Protein AF-A0A1P8YLU7-F1 (afdb_monomer)

Foldseek 3Di:
DDDPCLLVCLFQADCCLVPVVVNDDLQRVQVVSVHGSVSSVVSLVVLVVVLLVVLVVQCVPVVSLVVLVVPPAAAAFEEEEEEERQQRGSNHPQVSVVSNCCVNPVVSVYHYYYNYYYLDALVNVLVCLVVLQVRAGQEYEYEHDQQQQKAQAPPHDGPHHLVRSLVSVLCCVVRRYDPNHHYHFDQDDADPQVVQCPPCVCVVRSIGGHVVSSVSSSVSSDVSNDPDDD

Solvent-accessible surface area (backbone atoms only — not comparable to full-atom values): 12530 Å² total; per-residue (Å²): 124,83,47,88,56,38,64,58,46,64,38,51,53,53,65,57,65,74,39,60,88,68,61,63,52,68,56,54,53,13,48,76,60,53,40,52,47,68,60,40,50,52,46,49,53,51,49,51,50,55,32,49,55,52,32,54,60,46,52,71,35,65,71,49,42,56,47,63,76,61,55,95,69,61,67,60,40,27,35,33,34,43,27,14,43,71,52,32,23,65,76,10,69,58,48,34,49,51,52,39,40,58,72,75,43,54,87,33,55,62,47,78,44,79,69,23,29,54,78,33,26,37,66,57,49,54,74,43,33,77,63,47,49,71,50,80,40,51,29,37,38,38,39,60,46,64,50,18,46,33,15,62,30,92,90,37,62,46,73,40,48,72,69,54,43,49,52,35,53,49,51,43,65,72,61,30,49,61,94,81,35,46,77,43,79,46,63,54,74,82,66,62,50,66,61,48,64,66,34,64,76,33,47,78,67,34,42,32,63,53,55,66,49,40,50,53,52,32,50,47,50,50,64,71,64,46,95,70,83,130

Secondary structure (DSSP, 8-state):
---TTHHHHHHH--HHHHSTTT---HHHHHHHTT--HHHHHHHHHHHHHHHHHHHHHHHTSHHHHHHHHT--PPTT-EEEEEESHHHHSTTSHHHHHHHHHHHH-GGG--EEEE---TT--HHHHHHTHHHHTTS--SEEEEE--TTTT-EESTTSPBSS-HHHHHHHHHHHHHHSS-TTPEEEEEPPPPP-HHHHHH-HHHHHTTEE--HHHHHHHHHHHHHHH-S---

Structure (mmCIF, N/CA/C/O backbone):
data_AF-A0A1P8YLU7-F1
#
_entry.id   AF-A0A1P8YLU7-F1
#
loop_
_atom_site.group_PDB
_atom_site.id
_atom_site.type_symbol
_atom_site.label_atom_id
_atom_site.label_alt_id
_atom_site.label_comp_id
_atom_site.label_asym_id
_atom_site.label_entity_id
_atom_site.label_seq_id
_atom_site.pdbx_PDB_ins_code
_atom_site.Cartn_x
_atom_site.Cartn_y
_atom_site.Cartn_z
_atom_site.occupancy
_atom_site.B_iso_or_equiv
_atom_site.auth_seq_id
_atom_site.auth_comp_id
_atom_site.auth_asym_id
_atom_site.auth_atom_id
_atom_site.pdbx_PDB_model_num
ATOM 1 N N . MET A 1 1 ? -4.059 -7.592 -30.957 1.00 51.62 1 MET A N 1
ATOM 2 C CA . MET A 1 1 ? -2.951 -8.392 -30.386 1.00 51.62 1 MET A CA 1
ATOM 3 C C . MET A 1 1 ? -3.012 -8.229 -28.877 1.00 51.62 1 MET A C 1
ATOM 5 O O . MET A 1 1 ? -3.028 -7.090 -28.436 1.00 51.62 1 MET A O 1
ATOM 9 N N . SER A 1 2 ? -3.120 -9.308 -28.096 1.00 67.62 2 SER A N 1
ATOM 10 C CA . SER A 1 2 ? -3.156 -9.205 -26.630 1.00 67.62 2 SER A CA 1
ATOM 11 C C . SER A 1 2 ? -1.760 -8.887 -26.095 1.00 67.62 2 SER A C 1
ATOM 13 O O . SER A 1 2 ? -0.816 -9.626 -26.375 1.00 67.62 2 SER A O 1
ATOM 15 N N . ASN A 1 3 ? -1.620 -7.804 -25.332 1.00 80.19 3 ASN A N 1
ATOM 16 C CA . ASN A 1 3 ? -0.370 -7.454 -24.665 1.00 80.19 3 ASN A CA 1
ATOM 17 C C . ASN A 1 3 ? 0.026 -8.584 -23.683 1.00 80.19 3 ASN A C 1
ATOM 19 O O . ASN A 1 3 ? -0.705 -8.815 -22.719 1.00 80.19 3 ASN A O 1
ATOM 23 N N . PRO A 1 4 ? 1.158 -9.293 -23.874 1.00 85.19 4 PRO A N 1
ATOM 24 C CA . PRO A 1 4 ? 1.545 -10.410 -23.003 1.00 85.19 4 PRO A CA 1
ATOM 25 C C . PRO A 1 4 ? 1.842 -9.961 -21.564 1.00 85.19 4 PRO A C 1
ATOM 27 O O . PRO A 1 4 ? 1.798 -10.762 -20.635 1.00 85.19 4 PRO A O 1
ATOM 30 N N . MET A 1 5 ? 2.102 -8.666 -21.363 1.00 92.12 5 MET A N 1
ATOM 31 C CA . MET A 1 5 ? 2.306 -8.062 -20.050 1.00 92.12 5 MET A CA 1
ATOM 32 C C . MET A 1 5 ? 1.001 -7.623 -19.387 1.00 92.12 5 MET A C 1
ATOM 34 O O . MET A 1 5 ? 1.047 -7.164 -18.246 1.00 92.12 5 MET A O 1
ATOM 38 N N . LEU A 1 6 ? -0.149 -7.758 -20.062 1.00 93.88 6 LEU A N 1
ATOM 39 C CA . LEU A 1 6 ? -1.432 -7.253 -19.579 1.00 93.88 6 LEU A CA 1
ATOM 40 C C . LEU A 1 6 ? -1.759 -7.737 -18.160 1.00 93.88 6 LEU A C 1
ATOM 42 O O . LEU A 1 6 ? -2.009 -6.871 -17.325 1.00 93.88 6 LEU A O 1
ATOM 46 N N . PRO A 1 7 ? -1.667 -9.039 -17.807 1.00 93.81 7 PRO A N 1
ATOM 47 C CA . PRO A 1 7 ? -1.968 -9.474 -16.442 1.00 93.81 7 PRO A CA 1
ATOM 48 C C . PRO A 1 7 ? -1.082 -8.787 -15.395 1.00 93.81 7 PRO A C 1
ATOM 50 O O . PRO A 1 7 ? -1.557 -8.372 -14.340 1.00 93.81 7 PRO A O 1
ATOM 53 N N . LYS A 1 8 ? 0.208 -8.595 -15.701 1.00 93.81 8 LYS A N 1
ATOM 54 C CA . LYS A 1 8 ? 1.152 -7.921 -14.800 1.00 93.81 8 LYS A CA 1
ATOM 55 C C . LYS A 1 8 ? 0.856 -6.425 -14.690 1.00 93.81 8 LYS A C 1
ATOM 57 O O . LYS A 1 8 ? 0.851 -5.888 -13.585 1.00 93.81 8 LYS A O 1
ATOM 62 N N . LEU A 1 9 ? 0.609 -5.749 -15.810 1.00 94.62 9 LEU A N 1
ATOM 63 C CA . LEU A 1 9 ? 0.295 -4.320 -15.830 1.00 94.62 9 LEU A CA 1
ATOM 64 C C . LEU A 1 9 ? -1.012 -4.044 -15.090 1.00 94.62 9 LEU A C 1
ATOM 66 O O . LEU A 1 9 ? -1.025 -3.224 -14.178 1.00 94.62 9 LEU A O 1
ATOM 70 N N . VAL A 1 10 ? -2.067 -4.800 -15.397 1.00 95.62 10 VAL A N 1
ATOM 71 C CA . VAL A 1 10 ? -3.358 -4.699 -14.710 1.00 95.62 10 VAL A CA 1
ATOM 72 C C . VAL A 1 10 ? -3.223 -5.053 -13.237 1.00 95.62 10 VAL A C 1
ATOM 74 O O . VAL A 1 10 ? -3.897 -4.452 -12.421 1.00 95.62 10 VAL A O 1
ATOM 77 N N . ARG A 1 11 ? -2.343 -5.965 -12.826 1.00 95.88 11 ARG A N 1
ATOM 78 C CA . ARG A 1 11 ? -2.153 -6.250 -11.398 1.00 95.88 11 ARG A CA 1
ATOM 79 C C . ARG A 1 11 ? -1.498 -5.094 -10.638 1.00 95.88 11 ARG A C 1
ATOM 81 O O . ARG A 1 11 ? -2.006 -4.693 -9.591 1.00 95.88 11 ARG A O 1
ATOM 88 N N . PHE A 1 12 ? -0.385 -4.573 -11.153 1.00 94.31 12 PHE A N 1
ATOM 89 C CA . PHE A 1 12 ? 0.487 -3.660 -10.404 1.00 94.31 12 PHE A CA 1
ATOM 90 C C . PHE A 1 12 ? 0.237 -2.173 -10.673 1.00 94.31 12 PHE A C 1
ATOM 92 O O . PHE A 1 12 ? 0.593 -1.342 -9.842 1.00 94.31 12 PHE A O 1
ATOM 99 N N . GLN A 1 13 ? -0.361 -1.816 -11.812 1.00 92.38 13 GLN A N 1
ATOM 100 C CA . GLN A 1 13 ? -0.569 -0.423 -12.203 1.00 92.38 13 GLN A CA 1
ATOM 101 C C . GLN A 1 13 ? -2.030 -0.008 -12.021 1.00 92.38 13 GLN A C 1
ATOM 103 O O . GLN A 1 13 ? -2.963 -0.692 -12.447 1.00 92.38 13 GLN A O 1
ATOM 108 N N . ARG A 1 14 ? -2.222 1.144 -11.374 1.00 91.31 14 ARG A N 1
ATOM 109 C CA . ARG A 1 14 ? -3.529 1.733 -11.048 1.00 91.31 14 ARG A CA 1
ATOM 110 C C . ARG A 1 14 ? -3.592 3.177 -11.536 1.00 91.31 14 ARG A C 1
ATOM 112 O O . ARG A 1 14 ? -3.316 4.079 -10.742 1.00 91.31 14 ARG A O 1
ATOM 119 N N . PRO A 1 15 ? -3.875 3.410 -12.834 1.00 90.19 15 PRO A N 1
ATOM 120 C CA . PRO A 1 15 ? -3.960 4.757 -13.392 1.00 90.19 15 PRO A CA 1
ATOM 121 C C . PRO A 1 15 ? -4.970 5.634 -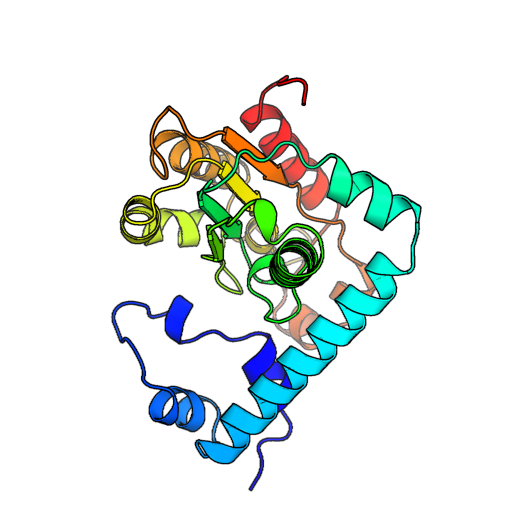12.643 1.00 90.19 15 PRO A C 1
ATOM 123 O O . PRO A 1 15 ? -4.659 6.786 -12.349 1.00 90.19 15 PRO A O 1
ATOM 126 N N . ASP A 1 16 ? -6.109 5.062 -12.234 1.00 87.69 16 ASP A N 1
ATOM 127 C CA . ASP A 1 16 ? -7.103 5.675 -11.344 1.00 87.69 16 ASP A CA 1
ATOM 128 C C . ASP A 1 16 ? -6.507 6.266 -10.056 1.00 87.69 16 ASP A C 1
ATOM 130 O O . ASP A 1 16 ? -6.940 7.324 -9.597 1.00 87.69 16 ASP A O 1
ATOM 134 N N . ARG A 1 17 ? -5.495 5.610 -9.478 1.00 88.25 17 ARG A N 1
ATOM 135 C CA . ARG A 1 17 ? -4.837 6.056 -8.239 1.00 88.25 17 ARG A CA 1
ATOM 136 C C . ARG A 1 17 ? -3.621 6.941 -8.475 1.00 88.25 17 ARG A C 1
ATOM 138 O O . ARG A 1 17 ? -3.372 7.843 -7.682 1.00 88.25 17 ARG A O 1
ATOM 145 N N . ALA A 1 18 ? -2.859 6.689 -9.537 1.00 86.06 18 ALA A N 1
ATOM 146 C CA . ALA A 1 18 ? -1.679 7.483 -9.875 1.00 86.06 18 ALA A CA 1
ATOM 147 C C . ALA A 1 18 ? -2.055 8.872 -10.423 1.00 86.06 18 ALA A C 1
ATOM 149 O O . ALA A 1 18 ? -1.348 9.848 -10.180 1.00 86.06 18 ALA A O 1
ATOM 150 N N . LEU A 1 19 ? -3.184 8.971 -11.134 1.00 85.38 19 LEU A N 1
ATOM 151 C CA . LEU A 1 19 ? -3.684 10.193 -11.766 1.00 85.38 19 LEU A CA 1
ATOM 152 C C . LEU A 1 19 ? -5.149 10.454 -11.364 1.00 85.38 19 LEU A C 1
ATOM 154 O O . LEU A 1 19 ? -6.036 10.496 -12.219 1.00 85.38 19 LEU A O 1
ATOM 158 N N . PRO A 1 20 ? -5.441 10.678 -10.069 1.00 81.88 20 PRO A N 1
ATOM 159 C CA . PRO A 1 20 ? -6.820 10.754 -9.574 1.00 81.88 20 PRO A CA 1
ATOM 160 C C . PRO A 1 20 ? -7.607 11.951 -10.133 1.00 81.88 20 PRO A C 1
ATOM 162 O O . PRO A 1 20 ? -8.837 11.956 -10.125 1.00 81.88 20 PRO A O 1
ATOM 165 N N . TRP A 1 21 ? -6.912 12.978 -10.631 1.00 85.12 21 TRP A N 1
ATOM 166 C CA . TRP A 1 21 ? -7.513 14.131 -11.303 1.00 85.12 21 TRP A CA 1
ATOM 167 C C . TRP A 1 21 ? -7.964 13.825 -12.736 1.00 85.12 21 TRP A C 1
ATOM 169 O O . TRP A 1 21 ? -8.866 14.496 -13.227 1.00 85.12 21 TRP A O 1
ATOM 179 N N . ALA A 1 22 ? -7.375 12.818 -13.391 1.00 88.12 22 ALA A N 1
ATOM 180 C CA . ALA A 1 22 ? -7.736 12.430 -14.751 1.00 88.12 22 ALA A CA 1
ATOM 181 C C . ALA A 1 22 ? -9.043 11.626 -14.794 1.00 88.12 22 ALA A C 1
ATOM 183 O O . ALA A 1 22 ? -9.733 11.659 -15.806 1.00 88.12 22 ALA A O 1
ATOM 184 N N . ARG A 1 23 ? -9.385 10.935 -13.691 1.00 86.75 23 ARG A N 1
ATOM 185 C CA . ARG A 1 23 ? -10.593 10.099 -13.546 1.00 86.75 23 ARG A CA 1
ATOM 186 C C . ARG A 1 23 ? -10.856 9.232 -14.791 1.00 86.75 23 ARG A C 1
ATOM 188 O O . ARG A 1 23 ? -11.939 9.337 -15.371 1.00 86.75 23 ARG A O 1
ATOM 195 N N . PRO A 1 24 ? -9.869 8.425 -15.229 1.00 91.62 24 PRO A N 1
ATOM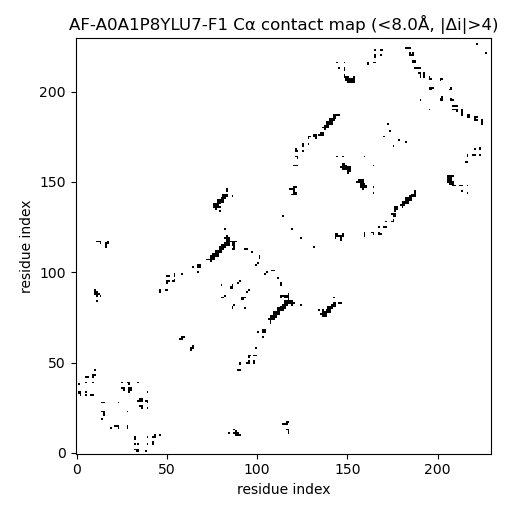 196 C CA . PRO A 1 24 ? -10.033 7.622 -16.430 1.00 91.62 24 PRO A CA 1
ATOM 197 C C . PRO A 1 24 ? -11.198 6.647 -16.241 1.00 91.62 24 PRO A C 1
ATOM 199 O O . PRO A 1 24 ? -11.339 6.030 -15.183 1.00 91.62 24 PRO A O 1
ATOM 202 N N . ASP A 1 25 ? -12.036 6.509 -17.264 1.00 93.44 25 ASP A N 1
ATOM 203 C CA . ASP A 1 25 ? -12.990 5.408 -17.317 1.00 93.44 25 ASP A CA 1
ATOM 204 C C . ASP A 1 25 ? -12.273 4.091 -17.667 1.00 93.44 25 ASP A C 1
ATOM 206 O O . ASP A 1 25 ? -11.101 4.068 -18.057 1.00 93.44 25 ASP A O 1
ATOM 210 N N . ARG A 1 26 ? -12.977 2.961 -17.540 1.00 93.50 26 ARG A N 1
ATOM 211 C CA . ARG A 1 26 ? -12.381 1.638 -17.793 1.00 93.50 26 ARG A CA 1
ATOM 212 C C . ARG A 1 26 ? -11.891 1.460 -19.229 1.00 93.50 26 ARG A C 1
ATOM 214 O O . ARG A 1 26 ? -10.930 0.729 -19.448 1.00 93.50 26 ARG A O 1
ATOM 221 N N . ALA A 1 27 ? -12.538 2.102 -20.201 1.00 95.56 27 ALA A N 1
ATOM 222 C CA . ALA A 1 27 ? -12.115 2.035 -21.597 1.00 95.56 27 ALA A CA 1
ATOM 223 C C . ALA A 1 27 ? -10.782 2.772 -21.803 1.00 95.56 27 ALA A C 1
ATOM 225 O O . ALA A 1 27 ? -9.892 2.271 -22.490 1.00 95.56 27 ALA A O 1
ATOM 226 N N . THR A 1 28 ? -10.613 3.919 -21.145 1.00 94.62 28 THR A N 1
ATOM 227 C CA . THR A 1 28 ? -9.361 4.679 -21.119 1.00 94.62 28 THR A CA 1
ATOM 228 C C . THR A 1 28 ? -8.255 3.885 -20.427 1.00 94.62 28 THR A C 1
ATOM 230 O O . THR A 1 28 ? -7.149 3.791 -20.955 1.00 94.62 28 THR A O 1
ATOM 233 N N . GLU A 1 29 ? -8.536 3.256 -19.282 1.00 94.12 29 GLU A N 1
ATOM 234 C CA . GLU A 1 29 ? -7.565 2.386 -18.601 1.00 94.12 29 GLU A CA 1
ATOM 235 C C . GLU A 1 29 ? -7.139 1.194 -19.469 1.00 94.12 29 GLU A C 1
ATOM 237 O O . GLU A 1 29 ? -5.948 0.895 -19.573 1.00 94.12 29 GLU A O 1
ATOM 242 N N . ALA A 1 30 ? -8.093 0.543 -20.137 1.00 95.12 30 ALA A N 1
ATOM 243 C CA . ALA A 1 30 ? -7.816 -0.541 -21.072 1.00 95.12 30 ALA A CA 1
ATOM 244 C C . ALA A 1 30 ? -6.870 -0.089 -22.198 1.00 95.12 30 ALA A C 1
ATOM 246 O O . ALA A 1 30 ? -5.854 -0.741 -22.464 1.00 95.12 30 ALA A O 1
ATOM 247 N N . ALA A 1 31 ? -7.150 1.075 -22.794 1.00 94.25 31 ALA A N 1
ATOM 248 C CA . ALA A 1 31 ? -6.332 1.653 -23.854 1.00 94.25 31 ALA A CA 1
ATOM 249 C C . ALA A 1 31 ? -4.902 1.975 -23.386 1.00 94.25 31 ALA A C 1
ATOM 251 O O . ALA A 1 31 ? -3.952 1.695 -24.117 1.00 94.25 31 ALA A O 1
ATOM 252 N N . VAL A 1 32 ? -4.723 2.479 -22.156 1.00 93.19 32 VAL A N 1
ATOM 253 C CA . VAL A 1 32 ? -3.394 2.717 -21.551 1.00 93.19 32 VAL A CA 1
ATOM 254 C C . VAL A 1 32 ? -2.557 1.435 -21.504 1.00 93.19 32 VAL A C 1
ATOM 256 O O . VAL A 1 32 ? -1.343 1.480 -21.703 1.00 93.19 32 VAL A O 1
ATOM 259 N N . PHE A 1 33 ? -3.186 0.279 -21.287 1.00 93.75 33 PHE A N 1
ATOM 260 C CA . PHE A 1 33 ? -2.501 -1.016 -21.281 1.00 93.75 33 PHE A CA 1
ATOM 261 C C . PHE A 1 33 ? -2.423 -1.696 -22.654 1.00 93.75 33 PHE A C 1
ATOM 263 O O . PHE A 1 33 ? -1.899 -2.811 -22.756 1.00 93.75 33 PHE A O 1
ATOM 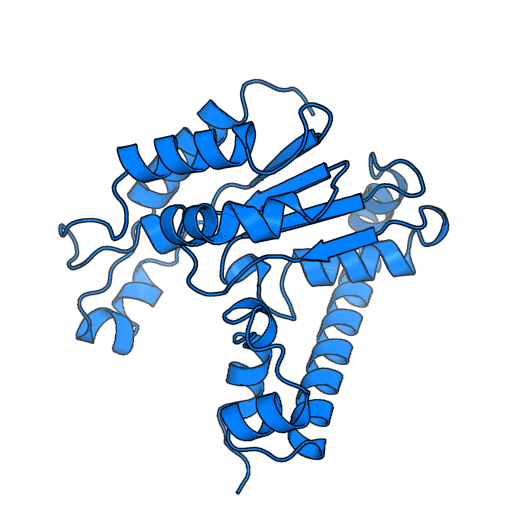270 N N . GLY A 1 34 ? -2.901 -1.037 -23.712 1.00 94.19 34 GLY A N 1
ATOM 271 C CA . GLY A 1 34 ? -2.907 -1.576 -25.068 1.00 94.19 34 GLY A CA 1
ATOM 272 C C . GLY A 1 34 ? -3.875 -2.749 -25.245 1.00 94.19 34 GLY A C 1
ATOM 273 O O . GLY A 1 34 ? -3.565 -3.684 -25.983 1.00 94.19 34 GLY A O 1
ATOM 274 N N . THR A 1 35 ? -5.016 -2.730 -24.549 1.00 95.81 35 THR A N 1
ATOM 275 C CA . THR A 1 35 ? -6.099 -3.717 -24.684 1.00 95.81 35 THR A CA 1
ATOM 276 C C . THR A 1 35 ? -7.453 -3.030 -24.888 1.00 95.81 35 THR A C 1
ATOM 278 O O . THR A 1 35 ? -7.588 -1.825 -24.690 1.00 95.81 35 THR A O 1
ATOM 281 N N . ASP A 1 36 ? -8.467 -3.793 -25.291 1.00 95.69 36 ASP A N 1
ATOM 282 C CA . ASP A 1 36 ? -9.862 -3.356 -25.256 1.00 95.69 36 ASP A CA 1
ATOM 283 C C . ASP A 1 36 ? -10.488 -3.544 -23.860 1.00 95.69 36 ASP A C 1
ATOM 285 O O . ASP A 1 36 ? -9.897 -4.153 -22.959 1.00 95.69 36 ASP A O 1
ATOM 289 N N . LEU A 1 37 ? -11.699 -3.005 -23.681 1.00 96.44 37 LEU A N 1
ATOM 290 C CA . LEU A 1 37 ? -12.435 -3.077 -22.417 1.00 96.44 37 LEU A CA 1
ATOM 291 C C . LEU A 1 37 ? -12.656 -4.527 -21.966 1.00 96.44 37 LEU A C 1
ATOM 293 O O . LEU A 1 37 ? -12.433 -4.837 -20.800 1.00 96.44 37 LEU A O 1
ATOM 297 N N . ALA A 1 38 ? -13.029 -5.419 -22.887 1.00 96.81 38 ALA A N 1
ATOM 298 C CA . ALA A 1 38 ? -13.284 -6.822 -22.573 1.00 96.81 38 ALA A CA 1
ATOM 299 C C . ALA A 1 38 ? -12.026 -7.530 -22.043 1.00 96.81 38 ALA A C 1
ATOM 301 O O . ALA A 1 38 ? -12.094 -8.238 -21.039 1.00 96.81 38 ALA A O 1
ATOM 302 N N . GLY A 1 39 ? -10.864 -7.307 -22.666 1.00 96.00 39 GLY A N 1
ATOM 303 C CA . GLY A 1 39 ? -9.591 -7.855 -22.204 1.00 96.00 39 GLY A CA 1
ATOM 304 C C . GLY A 1 39 ? -9.163 -7.298 -20.845 1.00 96.00 39 GLY A C 1
ATOM 305 O O . GLY A 1 39 ? -8.662 -8.046 -20.003 1.00 96.00 39 GLY A O 1
ATOM 306 N N . TYR A 1 40 ? -9.405 -6.009 -20.592 1.00 96.38 40 TYR A N 1
ATOM 307 C CA . TYR A 1 40 ? -9.141 -5.402 -19.285 1.00 96.38 40 TYR A CA 1
ATOM 308 C C . TYR A 1 40 ? -10.049 -5.975 -18.190 1.00 96.38 40 TYR A C 1
ATOM 310 O O . TYR A 1 40 ? -9.562 -6.377 -17.133 1.00 96.38 40 TYR A O 1
ATOM 318 N N . GLU A 1 41 ? -11.353 -6.081 -18.446 1.00 96.62 41 GLU A N 1
ATOM 319 C CA . GLU A 1 41 ? -12.316 -6.639 -17.493 1.00 96.62 41 GLU A CA 1
ATOM 320 C C . GLU A 1 41 ? -12.077 -8.127 -17.230 1.00 96.62 41 GLU A C 1
ATOM 322 O O . GLU A 1 41 ? -12.165 -8.561 -16.082 1.00 96.62 41 GLU A O 1
ATOM 327 N N . ALA A 1 42 ? -11.685 -8.898 -18.247 1.00 96.94 42 ALA A N 1
ATOM 328 C CA . ALA A 1 42 ? -11.282 -10.290 -18.071 1.00 96.94 42 ALA A CA 1
ATOM 329 C C . ALA A 1 42 ? -10.049 -10.419 -17.159 1.00 96.94 42 ALA A C 1
ATOM 331 O O . ALA A 1 42 ? -10.024 -11.287 -16.284 1.00 96.94 42 ALA A O 1
ATOM 332 N N . ALA A 1 43 ? -9.052 -9.540 -17.318 1.00 96.75 43 ALA A N 1
ATOM 333 C CA . ALA A 1 43 ? -7.876 -9.509 -16.449 1.00 96.75 43 ALA A CA 1
ATOM 334 C C . ALA A 1 43 ? -8.232 -9.107 -15.006 1.00 96.75 43 ALA A C 1
ATOM 336 O O . ALA A 1 43 ? -7.710 -9.696 -14.062 1.00 96.75 43 ALA A O 1
ATOM 337 N N . LEU A 1 44 ? -9.143 -8.147 -14.813 1.00 96.69 44 LEU A N 1
ATOM 338 C CA . LEU A 1 44 ? -9.640 -7.783 -13.481 1.00 96.69 44 LEU A CA 1
ATOM 339 C C . LEU A 1 44 ? -10.399 -8.938 -12.818 1.00 96.69 44 LEU A C 1
ATOM 341 O O . LEU A 1 44 ? -10.123 -9.259 -11.665 1.00 96.69 44 LEU A O 1
ATOM 345 N N . ALA A 1 45 ? -11.297 -9.596 -13.554 1.00 97.75 45 ALA A N 1
ATOM 346 C CA . ALA A 1 45 ? -12.063 -10.731 -13.051 1.00 97.75 45 ALA A CA 1
ATOM 347 C C . ALA A 1 45 ? -11.160 -11.914 -12.664 1.00 97.75 45 ALA A C 1
ATOM 349 O O . ALA A 1 45 ? -11.454 -12.633 -11.712 1.00 97.75 45 ALA A O 1
ATOM 350 N N . ASP A 1 46 ? -10.054 -12.122 -13.382 1.00 98.00 46 ASP A N 1
ATOM 351 C CA . ASP A 1 46 ? -9.055 -13.123 -13.010 1.00 98.00 46 ASP A CA 1
ATOM 352 C C . ASP A 1 46 ? -8.353 -12.794 -11.688 1.00 98.00 46 ASP A C 1
ATOM 354 O O . ASP A 1 46 ? -8.227 -13.660 -10.824 1.00 98.00 46 ASP A O 1
ATOM 358 N N . LEU A 1 47 ? -7.975 -11.531 -11.480 1.00 97.75 47 LEU A N 1
ATOM 359 C CA . LEU A 1 47 ? -7.403 -11.087 -10.207 1.00 97.75 47 LEU A CA 1
ATOM 360 C C . LEU A 1 47 ? -8.412 -11.205 -9.056 1.00 97.75 47 LEU A C 1
ATOM 362 O O . LEU A 1 47 ? -8.036 -11.607 -7.956 1.00 97.75 47 LEU A O 1
ATOM 366 N N . ASP A 1 48 ? -9.690 -10.903 -9.295 1.00 97.62 48 ASP A N 1
ATOM 367 C CA . ASP A 1 48 ? -10.742 -11.096 -8.294 1.00 97.62 48 ASP A CA 1
ATOM 368 C C . ASP A 1 48 ? -10.863 -12.574 -7.887 1.00 97.62 48 ASP A C 1
ATOM 370 O O . ASP A 1 48 ? -10.863 -12.863 -6.690 1.00 97.62 48 ASP A O 1
ATOM 374 N N . ARG A 1 49 ? -10.847 -13.514 -8.847 1.00 98.25 49 ARG A N 1
ATOM 375 C CA . ARG A 1 49 ? -10.826 -14.960 -8.549 1.00 98.25 49 ARG A CA 1
ATOM 376 C C . ARG A 1 49 ? -9.601 -15.371 -7.736 1.00 98.25 49 ARG A C 1
ATOM 378 O O . ARG A 1 49 ? -9.745 -16.044 -6.722 1.00 98.25 49 ARG A O 1
ATOM 385 N N . GLN A 1 50 ? -8.403 -14.938 -8.131 1.00 98.25 50 GLN A N 1
ATOM 386 C CA . GLN A 1 50 ? -7.171 -15.270 -7.401 1.00 98.25 50 GLN A CA 1
ATOM 387 C C . GLN A 1 50 ? -7.195 -14.749 -5.955 1.00 98.25 50 GLN A C 1
ATOM 389 O O . GLN A 1 50 ? -6.726 -15.421 -5.033 1.00 98.25 50 GLN A O 1
ATOM 394 N N . ARG A 1 51 ? -7.738 -13.545 -5.739 1.00 97.69 51 ARG A N 1
ATOM 395 C CA . ARG A 1 51 ? -7.905 -12.962 -4.401 1.00 97.69 51 ARG A CA 1
ATOM 396 C C . ARG A 1 51 ? -8.891 -13.771 -3.563 1.00 97.69 51 ARG A C 1
ATOM 398 O O . ARG A 1 51 ? -8.624 -14.022 -2.388 1.00 97.69 51 ARG A O 1
ATOM 405 N N . ASP A 1 52 ? -9.996 -14.184 -4.167 1.00 96.75 52 ASP A N 1
ATOM 406 C CA . ASP A 1 52 ? -11.020 -15.002 -3.529 1.00 96.75 52 ASP A CA 1
ATOM 407 C C . ASP A 1 52 ? -10.465 -16.375 -3.116 1.00 96.75 52 ASP A C 1
ATOM 409 O O . ASP A 1 52 ? -10.598 -16.767 -1.959 1.00 96.75 52 ASP A O 1
ATOM 413 N N . GLU A 1 53 ? -9.727 -17.047 -4.002 1.00 97.56 53 GLU A N 1
ATOM 414 C CA . GLU A 1 53 ? -9.040 -18.312 -3.705 1.00 97.56 53 GLU A CA 1
ATOM 415 C C . GLU A 1 53 ? -7.984 -18.168 -2.597 1.00 97.56 53 GLU A C 1
ATOM 417 O O . GLU A 1 53 ? -7.778 -19.071 -1.780 1.00 97.56 53 GLU A O 1
ATOM 422 N N . ALA A 1 54 ? -7.272 -17.037 -2.550 1.00 97.25 54 ALA A N 1
ATOM 423 C CA . ALA A 1 54 ? -6.337 -16.748 -1.466 1.00 97.25 54 ALA A CA 1
ATOM 424 C C . ALA A 1 54 ? -7.065 -16.574 -0.124 1.00 97.25 54 ALA A C 1
ATOM 426 O O . ALA A 1 54 ? -6.608 -17.114 0.885 1.00 97.25 54 ALA A O 1
ATOM 427 N N . ALA A 1 55 ? -8.199 -15.870 -0.110 1.00 96.12 55 ALA A N 1
ATOM 428 C CA . ALA A 1 55 ? -9.027 -15.717 1.081 1.00 96.12 55 ALA A CA 1
ATOM 429 C C . ALA A 1 55 ? -9.588 -17.068 1.560 1.00 96.12 55 ALA A C 1
ATOM 431 O O . ALA A 1 55 ? -9.502 -17.372 2.750 1.00 96.12 55 ALA A O 1
ATOM 432 N N . ASP A 1 56 ? -10.066 -17.914 0.645 1.00 95.12 56 ASP A N 1
ATOM 433 C CA . ASP A 1 56 ? -10.618 -19.233 0.977 1.00 95.12 56 ASP A CA 1
ATOM 434 C C . ASP A 1 56 ? -9.558 -20.168 1.575 1.00 95.12 56 ASP A C 1
ATOM 436 O O . ASP A 1 56 ? -9.802 -20.847 2.575 1.00 95.12 56 ASP A O 1
ATOM 440 N N . ARG A 1 57 ? -8.332 -20.147 1.035 1.00 96.25 57 ARG A N 1
ATOM 441 C CA . ARG A 1 57 ? -7.207 -20.883 1.632 1.00 96.25 57 ARG A CA 1
ATOM 442 C C . ARG A 1 57 ? -6.852 -20.373 3.024 1.00 96.25 57 ARG A C 1
ATOM 444 O O . ARG A 1 57 ? -6.563 -21.178 3.904 1.00 96.25 57 ARG A O 1
ATOM 451 N N . LEU A 1 58 ? -6.861 -19.056 3.226 1.00 96.19 58 LEU A N 1
ATOM 452 C CA . LEU A 1 58 ? -6.529 -18.466 4.520 1.00 96.19 58 LEU A CA 1
ATOM 453 C C . LEU A 1 58 ? -7.593 -18.762 5.571 1.00 96.19 58 LEU A C 1
ATOM 455 O O . LEU A 1 58 ? -7.233 -19.013 6.713 1.00 96.19 58 LEU A O 1
ATOM 459 N N . ILE A 1 59 ? -8.881 -18.764 5.226 1.00 93.38 59 ILE A N 1
ATOM 460 C CA . ILE A 1 59 ? -9.913 -19.026 6.232 1.00 93.38 59 ILE A CA 1
ATOM 461 C C . ILE A 1 59 ? -10.065 -20.504 6.597 1.00 93.38 59 ILE A C 1
ATOM 463 O O . ILE A 1 59 ? -10.554 -20.819 7.681 1.00 93.38 59 ILE A O 1
ATOM 467 N N . ALA A 1 60 ? -9.607 -21.410 5.730 1.00 94.25 60 ALA A N 1
ATOM 468 C CA . ALA A 1 60 ? -9.480 -22.822 6.076 1.00 94.25 60 ALA A CA 1
ATOM 469 C C . ALA A 1 60 ? -8.485 -23.050 7.236 1.00 94.25 60 ALA A C 1
ATOM 471 O O . ALA A 1 60 ? -8.568 -24.067 7.925 1.00 94.25 60 ALA A O 1
ATOM 472 N N . ASP A 1 61 ? -7.579 -22.098 7.500 1.00 96.00 61 ASP A N 1
ATOM 473 C CA . ASP A 1 61 ? -6.743 -22.087 8.699 1.00 96.00 61 ASP A CA 1
ATOM 474 C C . ASP A 1 61 ? -7.558 -21.622 9.922 1.00 96.00 61 ASP A C 1
ATOM 476 O O . ASP A 1 61 ? -7.967 -20.462 10.048 1.00 96.00 61 ASP A O 1
ATOM 480 N N . ALA A 1 62 ? -7.762 -22.537 10.874 1.00 93.12 62 ALA A N 1
ATOM 481 C CA . ALA A 1 62 ? -8.533 -22.275 12.088 1.00 93.12 62 ALA A CA 1
ATOM 482 C C . ALA A 1 62 ? -7.964 -21.118 12.934 1.00 93.12 62 ALA A C 1
ATOM 484 O O . ALA A 1 62 ? -8.724 -20.393 13.581 1.00 93.12 62 ALA A O 1
ATOM 485 N N . GLY A 1 63 ? -6.645 -20.912 12.921 1.00 95.69 63 GLY A N 1
ATOM 486 C CA . GLY A 1 63 ? -5.985 -19.813 13.616 1.00 95.69 63 GLY A CA 1
ATOM 487 C C . GLY A 1 63 ? -6.246 -18.458 12.959 1.00 95.69 63 GLY A C 1
ATOM 488 O O . GLY A 1 63 ? -6.358 -17.448 13.656 1.00 95.69 63 GLY A O 1
ATOM 489 N N . VAL A 1 64 ? -6.385 -18.407 11.633 1.00 94.62 64 VAL A N 1
ATOM 490 C CA . VAL A 1 64 ? -6.835 -17.198 10.924 1.00 94.62 64 VAL A CA 1
ATOM 491 C C . VAL A 1 64 ? -8.304 -16.920 11.233 1.00 94.62 64 VAL A C 1
ATOM 493 O O . VAL A 1 64 ? -8.629 -15.806 11.650 1.00 94.62 64 VAL A O 1
ATOM 496 N N . ALA A 1 65 ? -9.178 -17.923 11.121 1.00 91.75 65 ALA A N 1
ATOM 497 C CA . ALA A 1 65 ? -10.600 -17.775 11.434 1.00 91.75 65 ALA A CA 1
ATOM 498 C C . ALA A 1 65 ? -10.828 -17.275 12.876 1.00 91.75 65 ALA A C 1
ATOM 500 O O . ALA A 1 65 ? -11.653 -16.392 13.124 1.00 91.75 65 ALA A O 1
ATOM 501 N N . ASP A 1 66 ? -10.054 -17.785 13.838 1.00 94.19 66 ASP A N 1
ATOM 502 C CA . ASP A 1 66 ? -10.113 -17.360 15.237 1.00 94.19 66 ASP A CA 1
ATOM 503 C C . ASP A 1 66 ? -9.608 -15.929 15.467 1.00 94.19 66 ASP A C 1
ATOM 505 O O . ASP A 1 66 ? -10.128 -15.214 16.327 1.00 94.19 66 ASP A O 1
ATOM 509 N N . ARG A 1 67 ? -8.621 -15.465 14.695 1.00 94.94 67 ARG A N 1
ATOM 510 C CA . ARG A 1 67 ? -8.190 -14.056 14.714 1.00 94.94 67 ARG A CA 1
ATOM 511 C C . ARG A 1 67 ? -9.238 -13.136 14.089 1.00 94.94 67 ARG A C 1
ATOM 513 O O . ARG A 1 67 ? -9.519 -12.090 14.664 1.00 94.94 67 ARG A O 1
ATOM 520 N N . LEU A 1 68 ? -9.873 -13.539 12.985 1.00 94.19 68 LEU A N 1
ATOM 521 C CA . LEU A 1 68 ? -10.932 -12.755 12.331 1.00 94.19 68 LEU A CA 1
ATOM 522 C C . LEU A 1 68 ? -12.149 -12.534 13.248 1.00 94.19 68 LEU A C 1
ATOM 524 O O . LEU A 1 68 ? -12.727 -11.446 13.282 1.00 94.19 68 LEU A O 1
ATOM 528 N N . ARG A 1 69 ? -12.506 -13.534 14.064 1.00 91.88 69 ARG A N 1
ATOM 529 C CA . ARG A 1 69 ? -13.569 -13.404 15.079 1.00 91.88 69 ARG A CA 1
ATOM 530 C C . ARG A 1 69 ? -13.253 -12.374 16.168 1.00 91.88 69 ARG A C 1
ATOM 532 O O . ARG A 1 69 ? -14.176 -11.835 16.766 1.00 91.88 69 ARG A O 1
ATOM 539 N N . ARG A 1 70 ? -11.973 -12.085 16.408 1.00 93.12 70 ARG A N 1
ATOM 540 C CA . ARG A 1 70 ? -11.484 -11.200 17.478 1.00 93.12 70 ARG A CA 1
ATOM 541 C C . ARG A 1 70 ? -10.902 -9.887 16.955 1.00 93.12 70 ARG A C 1
ATOM 543 O O . ARG A 1 70 ? -10.167 -9.224 17.683 1.00 93.12 70 ARG A O 1
ATOM 550 N N . LEU A 1 71 ? -11.188 -9.519 15.702 1.00 92.94 71 LEU A N 1
ATOM 551 C CA . LEU A 1 71 ? -10.727 -8.242 15.161 1.00 92.94 71 LEU A CA 1
ATOM 552 C C . LEU A 1 71 ? -11.220 -7.085 16.039 1.00 92.94 71 LEU A C 1
ATOM 554 O O . LEU A 1 71 ? -12.408 -7.048 16.368 1.00 92.94 71 LEU A O 1
ATOM 558 N N . PRO A 1 72 ? -10.345 -6.128 16.384 1.00 92.75 72 PRO A N 1
ATOM 559 C CA . PRO A 1 72 ? -10.675 -5.032 17.285 1.00 92.75 72 PRO A CA 1
ATOM 560 C C . PRO A 1 72 ? -11.379 -3.879 16.548 1.00 92.75 72 PRO A C 1
ATOM 562 O O . PRO A 1 72 ? -11.092 -2.717 16.818 1.00 92.75 72 PRO A O 1
ATOM 565 N N . PHE A 1 73 ? -12.246 -4.180 15.580 1.00 94.50 73 PHE A N 1
ATOM 566 C CA . PHE A 1 73 ? -12.962 -3.180 14.786 1.00 94.50 73 PHE A CA 1
ATOM 567 C C . PHE A 1 73 ? -14.396 -3.042 15.289 1.00 94.50 73 PHE A C 1
ATOM 569 O O . PHE A 1 73 ? -15.089 -4.047 15.470 1.00 94.50 73 PHE A O 1
ATOM 576 N N . ALA A 1 74 ? -14.848 -1.809 15.503 1.00 94.12 74 ALA A N 1
ATOM 577 C CA . ALA A 1 74 ? -16.256 -1.526 15.729 1.00 94.12 74 ALA A CA 1
ATOM 578 C C . ALA A 1 74 ? -17.047 -1.571 14.412 1.00 94.12 74 ALA A C 1
ATOM 580 O O . ALA A 1 74 ? -16.503 -1.389 13.321 1.00 94.12 74 ALA A O 1
ATOM 581 N N . ALA A 1 75 ? -18.352 -1.826 14.517 1.00 95.94 75 ALA A N 1
ATOM 582 C CA . ALA A 1 75 ? -19.224 -1.845 13.353 1.00 95.94 75 ALA A CA 1
ATOM 583 C C . ALA A 1 75 ? -19.286 -0.459 12.686 1.00 95.94 75 ALA A C 1
ATOM 585 O O . ALA A 1 75 ? -19.390 0.560 13.369 1.00 95.94 75 ALA A O 1
ATOM 586 N N . GLY A 1 76 ? -19.232 -0.429 11.355 1.00 96.94 76 GLY A N 1
ATOM 587 C CA . GLY A 1 76 ? -19.262 0.788 10.548 1.00 96.94 76 GLY A CA 1
ATOM 588 C C . GLY A 1 76 ? -17.962 1.598 10.542 1.00 96.94 76 GLY A C 1
ATOM 589 O O . GLY A 1 76 ? -17.960 2.698 9.993 1.00 96.94 76 GLY A O 1
ATOM 590 N N . GLU A 1 77 ? -16.866 1.100 11.132 1.00 96.44 77 GLU A N 1
ATOM 591 C CA . GLU A 1 77 ? -15.573 1.790 11.060 1.00 96.44 77 GLU A CA 1
ATOM 592 C C . GLU A 1 77 ? -15.078 1.919 9.612 1.00 96.44 77 GLU A C 1
ATOM 594 O O . GLU A 1 77 ? -15.172 0.992 8.796 1.00 96.44 77 GLU A O 1
ATOM 599 N N . ARG A 1 78 ? -14.468 3.071 9.326 1.00 96.94 78 ARG A N 1
ATOM 600 C CA . ARG A 1 78 ? -13.779 3.371 8.072 1.00 96.94 78 ARG A CA 1
ATOM 601 C C . ARG A 1 78 ? -12.288 3.157 8.250 1.00 96.94 78 ARG A C 1
ATOM 603 O O . ARG A 1 78 ? -11.638 3.786 9.090 1.00 96.94 78 ARG A O 1
ATOM 610 N N . ILE A 1 79 ? -11.736 2.283 7.428 1.00 97.44 79 ILE A N 1
ATOM 611 C CA . ILE A 1 79 ? -10.344 1.867 7.475 1.00 97.44 79 ILE A CA 1
ATOM 612 C C . ILE A 1 79 ? -9.674 2.282 6.173 1.00 97.44 79 ILE A C 1
ATOM 614 O O . ILE A 1 79 ? -10.034 1.821 5.091 1.00 97.44 79 ILE A O 1
ATOM 618 N N . VAL A 1 80 ? -8.649 3.118 6.281 1.00 97.38 80 VAL A N 1
ATOM 619 C CA . VAL A 1 80 ? -7.850 3.563 5.139 1.00 97.38 80 VAL A CA 1
ATOM 620 C C . VAL A 1 80 ? -6.486 2.882 5.159 1.00 97.38 80 VAL A C 1
ATOM 622 O O . VAL A 1 80 ? -5.839 2.818 6.200 1.00 97.38 80 VAL A O 1
ATOM 625 N N . ALA A 1 81 ? -6.019 2.406 4.007 1.00 98.12 81 ALA A N 1
ATOM 626 C CA . ALA A 1 81 ? -4.637 1.977 3.818 1.00 98.12 81 ALA A CA 1
ATOM 627 C C . ALA A 1 81 ? -3.869 2.969 2.944 1.00 98.12 81 ALA A C 1
ATOM 629 O O . ALA A 1 81 ? -4.259 3.259 1.814 1.00 98.12 81 ALA A O 1
ATOM 630 N N . ILE A 1 82 ? -2.744 3.449 3.463 1.00 97.75 82 ILE A N 1
ATOM 631 C CA . ILE A 1 82 ? -1.756 4.261 2.761 1.00 97.75 82 ILE A CA 1
ATOM 632 C C . ILE A 1 82 ? -0.523 3.389 2.538 1.00 97.75 82 ILE A C 1
ATOM 634 O O . ILE A 1 82 ? -0.032 2.732 3.459 1.00 97.75 82 ILE A O 1
ATOM 638 N N . GLY A 1 83 ? 0.014 3.387 1.324 1.00 97.44 83 GLY A N 1
ATOM 639 C CA . GLY A 1 83 ? 1.252 2.669 1.082 1.00 97.44 83 GLY A CA 1
ATOM 640 C C . GLY A 1 83 ? 1.764 2.729 -0.340 1.00 97.44 83 GLY A C 1
ATOM 641 O O . GLY A 1 83 ? 1.312 3.528 -1.160 1.00 97.44 83 GLY A O 1
ATOM 642 N N . GLU A 1 84 ? 2.714 1.845 -0.602 1.00 96.12 84 GLU A N 1
ATOM 643 C CA . GLU A 1 84 ? 3.394 1.699 -1.883 1.00 96.12 84 GLU A CA 1
ATOM 644 C C . GLU A 1 84 ? 2.947 0.431 -2.633 1.00 96.12 84 GLU A C 1
ATOM 646 O O . GLU A 1 84 ? 1.871 -0.111 -2.380 1.00 96.12 84 GLU A O 1
ATOM 651 N N . SER A 1 85 ? 3.772 -0.071 -3.555 1.00 95.94 85 SER A N 1
ATOM 652 C CA . SER A 1 85 ? 3.483 -1.202 -4.448 1.00 95.94 85 SER A CA 1
ATOM 653 C C . SER A 1 85 ? 2.936 -2.449 -3.740 1.00 95.94 85 SER A C 1
ATOM 655 O O . SER A 1 85 ? 2.022 -3.087 -4.253 1.00 95.94 85 SER A O 1
ATOM 657 N N . THR A 1 86 ? 3.440 -2.783 -2.549 1.00 95.31 86 THR A N 1
ATOM 658 C CA . THR A 1 86 ? 3.014 -3.966 -1.774 1.00 95.31 86 THR A CA 1
ATOM 659 C C . THR A 1 86 ? 1.596 -3.850 -1.211 1.00 95.31 86 THR A C 1
ATOM 661 O O . THR A 1 86 ? 0.936 -4.869 -1.015 1.00 95.31 86 THR A O 1
ATOM 664 N N . THR A 1 87 ? 1.109 -2.628 -0.985 1.00 98.00 87 THR A N 1
ATOM 665 C CA . THR A 1 87 ? -0.274 -2.329 -0.575 1.00 98.00 87 THR A CA 1
ATOM 666 C C . THR A 1 87 ? -1.152 -1.986 -1.786 1.00 98.00 87 THR A C 1
ATOM 668 O O . THR A 1 87 ? -2.354 -2.233 -1.773 1.00 98.00 87 THR A O 1
ATOM 671 N N . ALA A 1 88 ? -0.571 -1.428 -2.853 1.00 96.94 88 ALA A N 1
ATOM 672 C CA . ALA A 1 88 ? -1.281 -1.022 -4.066 1.00 96.94 88 ALA A CA 1
ATOM 673 C C . ALA A 1 88 ? -1.640 -2.193 -4.995 1.00 96.94 88 ALA A C 1
ATOM 675 O O . ALA A 1 88 ? -2.593 -2.069 -5.767 1.00 96.94 88 ALA A O 1
ATOM 676 N N . ASP A 1 89 ? -0.893 -3.303 -4.926 1.00 96.75 89 ASP A N 1
ATOM 677 C CA . ASP A 1 89 ? -1.163 -4.532 -5.680 1.00 96.75 89 ASP A CA 1
ATOM 678 C C . ASP A 1 89 ? -2.638 -4.947 -5.514 1.00 96.75 89 ASP A C 1
ATOM 680 O O . ASP A 1 89 ? -3.173 -4.989 -4.401 1.00 96.75 89 ASP A O 1
ATOM 684 N N . ARG A 1 90 ? -3.311 -5.267 -6.626 1.00 96.44 90 ARG A N 1
ATOM 685 C CA . ARG A 1 90 ? -4.691 -5.782 -6.617 1.00 96.44 90 ARG A CA 1
ATOM 686 C C . ARG A 1 90 ? -4.832 -7.113 -5.862 1.00 96.44 90 ARG A C 1
ATOM 688 O O . ARG A 1 90 ? -5.937 -7.444 -5.440 1.00 96.44 90 ARG A O 1
ATOM 695 N N . LEU A 1 91 ? -3.727 -7.834 -5.657 1.00 97.50 91 LEU A N 1
ATOM 696 C CA . LEU A 1 91 ? -3.618 -9.033 -4.817 1.00 97.50 91 LEU A CA 1
ATOM 697 C C . LEU A 1 91 ? -2.846 -8.778 -3.506 1.00 97.50 91 LEU A C 1
ATOM 699 O O . LEU A 1 91 ? -2.330 -9.713 -2.896 1.00 97.50 91 LEU A O 1
ATOM 703 N N . SER A 1 92 ? -2.718 -7.516 -3.085 1.00 97.44 92 SER A N 1
ATOM 704 C CA . SER A 1 92 ? -2.011 -7.136 -1.857 1.00 97.44 92 SER A CA 1
ATOM 705 C C . SER A 1 92 ? -2.634 -7.734 -0.597 1.00 97.44 92 SER A C 1
ATOM 707 O O . SER A 1 92 ? -3.808 -8.109 -0.551 1.00 97.44 92 SER A O 1
ATOM 709 N N . TRP A 1 93 ? -1.850 -7.708 0.482 1.00 97.12 93 TRP A N 1
ATOM 710 C CA . TRP A 1 93 ? -2.296 -8.062 1.828 1.00 97.12 93 TRP A CA 1
ATOM 711 C C . TRP A 1 93 ? -3.585 -7.327 2.239 1.00 97.12 93 TRP A C 1
ATOM 713 O O . TRP A 1 93 ? -4.444 -7.926 2.882 1.00 97.12 93 TRP A O 1
ATOM 723 N N . PHE A 1 94 ? -3.748 -6.056 1.852 1.00 98.12 94 PHE A N 1
ATOM 724 C CA . PHE A 1 94 ? -4.911 -5.257 2.237 1.00 98.12 94 PHE A CA 1
ATOM 725 C C . PHE A 1 94 ? -6.159 -5.644 1.438 1.00 98.12 94 PHE A C 1
ATOM 727 O O . PHE A 1 94 ? -7.244 -5.732 2.005 1.00 98.12 94 PHE A O 1
ATOM 734 N N . GLU A 1 95 ? -6.020 -5.947 0.143 1.00 98.12 95 GLU A N 1
ATOM 735 C CA . GLU A 1 95 ? -7.143 -6.438 -0.668 1.00 98.12 95 GLU A CA 1
ATOM 736 C C . GLU A 1 95 ? -7.594 -7.839 -0.223 1.00 98.12 95 GLU A C 1
ATOM 738 O O . GLU A 1 95 ? -8.796 -8.121 -0.151 1.00 98.12 95 GLU A O 1
ATOM 743 N N . VAL A 1 96 ? -6.647 -8.706 0.150 1.00 97.81 96 VAL A N 1
ATOM 744 C CA . VAL A 1 96 ? -6.955 -10.016 0.741 1.00 97.81 96 VAL A CA 1
ATOM 745 C C . VAL A 1 96 ? -7.636 -9.851 2.104 1.00 97.81 96 VAL A C 1
ATOM 747 O O . VAL A 1 96 ? -8.677 -10.463 2.334 1.00 97.81 96 VAL A O 1
ATOM 750 N N . LEU A 1 97 ? -7.129 -8.977 2.984 1.00 96.69 97 LEU A N 1
ATOM 751 C CA . LEU A 1 97 ? -7.757 -8.673 4.276 1.00 96.69 97 LEU A CA 1
ATOM 752 C C . LEU A 1 97 ? -9.188 -8.145 4.107 1.00 96.69 97 LEU A C 1
ATOM 754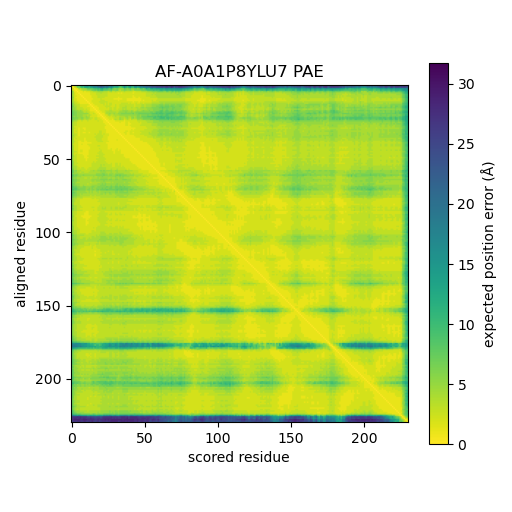 O O . LEU A 1 97 ? -10.094 -8.601 4.801 1.00 96.69 97 LEU A O 1
ATOM 758 N N . ARG A 1 98 ? -9.407 -7.231 3.156 1.00 97.31 98 ARG A N 1
ATOM 759 C CA . ARG A 1 98 ? -10.738 -6.712 2.816 1.00 97.31 98 ARG A CA 1
ATOM 760 C C . ARG A 1 98 ? -11.693 -7.833 2.413 1.00 97.31 98 ARG A C 1
ATOM 762 O O . ARG A 1 98 ? -12.828 -7.860 2.881 1.00 97.31 98 ARG A O 1
ATOM 769 N N . THR A 1 99 ? -11.225 -8.773 1.595 1.00 97.19 99 THR A N 1
ATOM 770 C CA . THR A 1 99 ? -12.019 -9.934 1.154 1.00 97.19 99 THR A CA 1
ATOM 771 C C . THR A 1 99 ? -12.348 -10.864 2.319 1.00 97.19 99 THR A C 1
ATOM 773 O O . THR A 1 99 ? -13.500 -11.265 2.478 1.00 97.19 99 THR A O 1
ATOM 776 N N . LEU A 1 100 ? -11.368 -11.151 3.181 1.00 96.12 100 LEU A N 1
ATOM 777 C CA . LEU A 1 100 ? -11.561 -11.965 4.382 1.00 96.12 100 LEU A CA 1
ATOM 778 C C . LEU A 1 100 ? -12.601 -11.348 5.322 1.00 96.12 100 LEU A C 1
ATOM 780 O O . LEU A 1 100 ? -13.523 -12.032 5.756 1.00 96.12 100 LEU A O 1
ATOM 784 N N . ILE A 1 101 ? -12.494 -10.055 5.621 1.00 95.88 101 ILE A N 1
ATOM 785 C CA . ILE A 1 101 ? -13.441 -9.385 6.522 1.00 95.88 101 ILE A CA 1
ATOM 786 C C . ILE A 1 101 ? -14.847 -9.376 5.922 1.00 95.88 101 ILE A C 1
ATOM 788 O O . ILE A 1 101 ? -15.793 -9.741 6.613 1.00 95.88 101 ILE A O 1
ATOM 792 N N . ALA A 1 102 ? -14.987 -9.027 4.641 1.00 94.94 102 ALA A N 1
ATOM 793 C CA . ALA A 1 102 ? -16.289 -8.992 3.979 1.00 94.94 102 ALA A CA 1
ATOM 794 C C . ALA A 1 102 ? -17.002 -10.356 4.004 1.00 94.94 102 ALA A C 1
ATOM 796 O O . ALA A 1 102 ? -18.222 -10.408 4.136 1.00 94.94 102 ALA A O 1
ATOM 797 N N . ARG A 1 103 ? -16.249 -11.460 3.912 1.00 92.56 103 ARG A N 1
ATOM 798 C CA . ARG A 1 103 ? -16.796 -12.826 3.946 1.00 92.56 103 ARG A CA 1
ATOM 799 C C . ARG A 1 103 ? -17.057 -13.340 5.361 1.00 92.56 103 ARG A C 1
ATOM 801 O O . ARG A 1 103 ? -18.0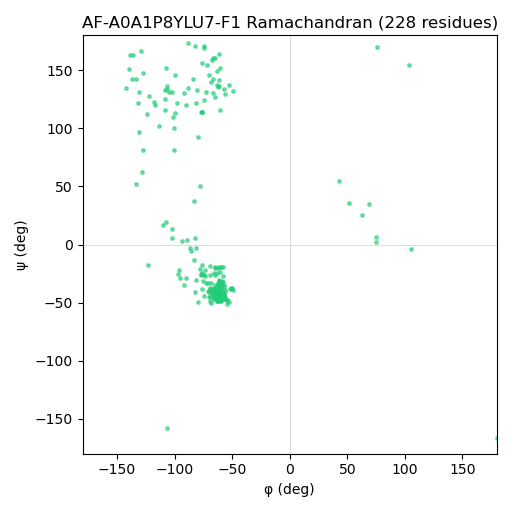68 -13.997 5.588 1.00 92.56 103 ARG A O 1
ATOM 808 N N . HIS A 1 104 ? -16.157 -13.073 6.307 1.00 93.88 104 HIS A N 1
ATOM 809 C CA . HIS A 1 104 ? -16.200 -13.686 7.644 1.00 93.88 104 HIS A CA 1
ATOM 810 C C . HIS A 1 104 ? -16.848 -12.830 8.713 1.00 93.88 104 HIS A C 1
ATOM 812 O O . HIS A 1 104 ? -17.334 -13.374 9.702 1.00 93.88 104 HIS A O 1
ATOM 818 N N . ARG A 1 105 ? -16.832 -11.512 8.533 1.00 94.25 105 ARG A N 1
ATOM 819 C CA . ARG A 1 105 ? -17.412 -10.535 9.451 1.00 94.25 105 ARG A CA 1
ATOM 820 C C . ARG A 1 105 ? -18.247 -9.481 8.708 1.00 94.25 105 ARG A C 1
ATOM 822 O O . ARG A 1 105 ? -18.026 -8.284 8.909 1.00 94.25 105 ARG A O 1
ATOM 829 N N . PRO A 1 106 ? -19.210 -9.887 7.852 1.00 95.62 106 PRO A N 1
ATOM 830 C CA . PRO A 1 106 ? -20.095 -8.931 7.184 1.00 95.62 106 PRO A CA 1
ATOM 831 C C . PRO A 1 106 ? -20.928 -8.119 8.189 1.00 95.62 106 PRO A C 1
ATOM 833 O O . PRO A 1 106 ? -21.321 -6.998 7.886 1.00 95.62 106 PRO A O 1
ATOM 836 N N . ASP A 1 107 ? -21.142 -8.652 9.399 1.00 95.50 107 ASP A N 1
ATOM 837 C CA . ASP A 1 107 ? -21.812 -7.985 10.521 1.00 95.50 107 ASP A CA 1
ATOM 838 C C . ASP A 1 107 ? -21.135 -6.677 10.944 1.00 95.50 107 ASP A C 1
ATOM 840 O O . ASP A 1 107 ? -21.804 -5.777 11.447 1.00 95.50 107 ASP A O 1
ATOM 844 N N . LEU A 1 108 ? -19.824 -6.549 10.719 1.00 96.50 108 LEU A N 1
ATOM 845 C CA . LEU A 1 108 ? -19.103 -5.324 11.035 1.00 96.50 108 LEU A CA 1
ATOM 846 C C . LEU A 1 108 ? -19.410 -4.192 10.050 1.00 96.50 108 LEU A C 1
ATOM 848 O O . LEU A 1 108 ? -19.190 -3.042 10.401 1.00 96.50 108 LEU A O 1
ATOM 852 N N . GLY A 1 109 ? -19.884 -4.472 8.830 1.00 96.31 109 GLY A N 1
ATOM 853 C CA . GLY A 1 109 ? -20.222 -3.425 7.856 1.00 96.31 109 GLY A CA 1
ATOM 854 C C . GLY A 1 109 ? -19.103 -2.397 7.619 1.00 96.31 109 GLY A C 1
ATOM 855 O O . GLY A 1 109 ? -19.389 -1.211 7.490 1.00 96.31 109 GLY A O 1
ATOM 856 N N . LEU A 1 110 ? -17.837 -2.834 7.639 1.00 97.44 110 LEU A N 1
ATOM 857 C CA . LEU A 1 110 ? -16.674 -1.945 7.544 1.00 97.44 110 LEU A CA 1
ATOM 858 C C . LEU A 1 110 ? -16.528 -1.337 6.146 1.00 97.44 110 LEU A C 1
ATOM 860 O O . LEU A 1 110 ? -16.727 -2.019 5.138 1.00 97.44 110 LEU A O 1
ATOM 864 N N . GLU A 1 111 ? -16.047 -0.096 6.086 1.00 97.31 111 GLU A N 1
ATOM 865 C CA . GLU A 1 111 ? -15.627 0.551 4.842 1.00 97.31 111 GLU A CA 1
ATOM 866 C C . GLU A 1 111 ? -14.096 0.514 4.738 1.00 97.31 111 GLU A C 1
ATOM 868 O O . GLU A 1 111 ? -13.400 1.195 5.487 1.00 97.31 111 GLU A O 1
ATOM 873 N N . LEU A 1 112 ? -13.548 -0.291 3.822 1.00 97.75 112 LEU A N 1
ATOM 874 C CA . 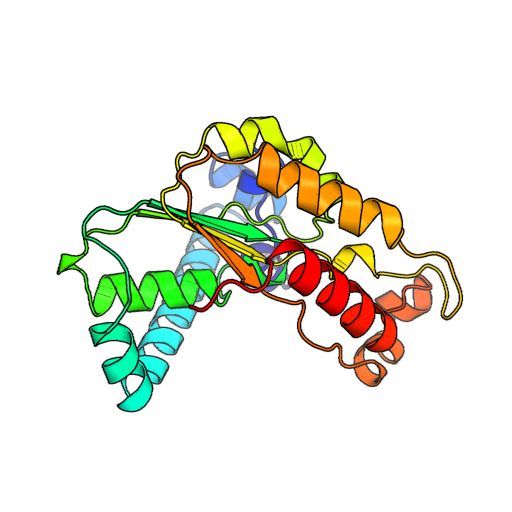LEU A 1 112 ? -12.099 -0.412 3.624 1.00 97.75 112 LEU A CA 1
ATOM 875 C C . LEU A 1 112 ? -11.662 0.247 2.315 1.00 97.75 112 LEU A C 1
ATOM 877 O O . LEU A 1 112 ? -11.979 -0.246 1.230 1.00 97.75 112 LEU A O 1
ATOM 881 N N . THR A 1 113 ? -10.850 1.297 2.422 1.00 96.44 113 THR A N 1
ATOM 882 C CA . THR A 1 113 ? -10.382 2.098 1.286 1.00 96.44 113 THR A CA 1
ATOM 883 C C . THR A 1 113 ? -8.866 2.027 1.150 1.00 96.44 113 THR A C 1
ATOM 885 O O . THR A 1 113 ? -8.111 2.389 2.049 1.00 96.44 113 THR A O 1
ATOM 888 N N . ASN A 1 114 ? -8.397 1.583 -0.013 1.00 97.12 114 ASN A N 1
ATOM 889 C CA . ASN A 1 114 ? -6.975 1.484 -0.323 1.00 97.12 114 ASN A CA 1
ATOM 890 C C . ASN A 1 114 ? -6.525 2.677 -1.177 1.00 97.12 114 ASN A C 1
ATOM 892 O O . ASN A 1 114 ? -6.926 2.804 -2.336 1.00 97.12 114 ASN A O 1
ATOM 896 N N . LEU A 1 115 ? -5.677 3.530 -0.604 1.00 96.12 115 LEU A N 1
ATOM 897 C CA . LEU A 1 115 ? -5.111 4.724 -1.237 1.00 96.12 115 LEU A CA 1
ATOM 898 C C . LEU A 1 115 ? -3.664 4.521 -1.700 1.00 96.12 115 LEU A C 1
ATOM 900 O O . LEU A 1 115 ? -3.017 5.477 -2.123 1.00 96.12 115 LEU A O 1
ATOM 904 N N . ALA A 1 116 ? -3.131 3.303 -1.600 1.00 96.94 116 ALA A N 1
ATOM 905 C CA . ALA A 1 116 ? -1.751 3.031 -1.960 1.00 96.94 116 ALA A CA 1
ATOM 906 C C . ALA A 1 116 ? -1.501 3.198 -3.465 1.00 96.94 116 ALA A C 1
ATOM 908 O O . ALA A 1 116 ? -2.326 2.804 -4.302 1.00 96.94 116 ALA A O 1
ATOM 909 N N . VAL A 1 117 ? -0.322 3.732 -3.788 1.00 96.25 117 VAL A N 1
ATOM 910 C CA . VAL A 1 117 ? 0.150 3.982 -5.155 1.00 96.25 117 VAL A CA 1
ATOM 911 C C . VAL A 1 117 ? 1.462 3.232 -5.370 1.00 96.25 117 VAL A C 1
ATOM 913 O O . VAL A 1 117 ? 2.403 3.359 -4.589 1.00 96.25 117 VAL A O 1
ATOM 916 N N . SER A 1 118 ? 1.539 2.434 -6.436 1.00 95.50 118 SER A N 1
ATOM 917 C CA . SER A 1 118 ? 2.761 1.696 -6.766 1.00 95.50 118 SER A CA 1
ATOM 918 C C . SER A 1 118 ? 3.921 2.652 -7.050 1.00 95.50 118 SER A C 1
ATOM 920 O O . SER A 1 118 ? 3.753 3.644 -7.753 1.00 95.50 118 SER A O 1
ATOM 922 N N . GLY A 1 119 ? 5.100 2.350 -6.506 1.00 94.25 119 GLY A N 1
ATOM 923 C CA . GLY A 1 119 ? 6.296 3.193 -6.623 1.00 94.25 119 GLY A CA 1
ATOM 924 C C . GLY A 1 119 ? 6.292 4.453 -5.746 1.00 94.25 119 GLY A C 1
ATOM 925 O O . GLY A 1 119 ? 7.231 5.242 -5.820 1.00 94.25 119 GLY A O 1
ATOM 926 N N . ALA A 1 120 ? 5.264 4.674 -4.919 1.00 96.62 120 ALA A N 1
ATOM 927 C CA . ALA A 1 120 ? 5.224 5.842 -4.049 1.00 96.62 120 ALA A CA 1
ATOM 928 C C . ALA A 1 120 ? 6.314 5.787 -2.970 1.00 96.62 120 ALA A C 1
ATOM 930 O O . ALA A 1 120 ? 6.440 4.803 -2.241 1.00 96.62 120 ALA A O 1
ATOM 931 N N . SER A 1 121 ? 7.060 6.884 -2.839 1.00 98.25 121 SER A N 1
ATOM 932 C CA . SER A 1 121 ? 7.880 7.181 -1.664 1.00 98.25 121 SER A CA 1
ATOM 933 C C . SER A 1 121 ? 7.066 7.938 -0.609 1.00 98.25 121 SER A C 1
ATOM 935 O O . SER A 1 121 ? 5.937 8.385 -0.865 1.00 98.25 121 SER A O 1
ATOM 937 N N . THR A 1 122 ? 7.636 8.157 0.577 1.00 98.44 122 THR A N 1
ATOM 938 C CA . THR A 1 122 ? 7.018 9.036 1.582 1.00 98.44 122 THR A CA 1
ATOM 939 C C . THR A 1 122 ? 6.842 10.462 1.059 1.00 98.44 122 THR A C 1
ATOM 941 O O . THR A 1 122 ? 5.814 11.085 1.323 1.00 98.44 122 THR A O 1
ATOM 944 N N . ALA A 1 123 ? 7.794 10.961 0.263 1.00 98.19 123 ALA A N 1
ATOM 945 C CA . ALA A 1 123 ? 7.726 12.284 -0.352 1.00 98.19 123 ALA A CA 1
ATOM 946 C C . ALA A 1 123 ? 6.591 12.373 -1.385 1.00 98.19 123 ALA A C 1
ATOM 948 O O . ALA A 1 123 ? 5.798 13.316 -1.350 1.00 98.19 123 ALA A O 1
ATOM 949 N N . GLY A 1 124 ? 6.464 11.365 -2.257 1.00 96.56 124 GLY A N 1
ATOM 950 C CA . GLY A 1 124 ? 5.373 11.291 -3.234 1.00 96.56 124 GLY A CA 1
ATOM 951 C C . GLY A 1 124 ? 4.001 11.193 -2.565 1.00 96.56 124 GLY A C 1
ATOM 952 O O . GLY A 1 124 ? 3.066 11.897 -2.943 1.00 96.56 124 GLY A O 1
ATOM 953 N N . THR A 1 125 ? 3.894 10.391 -1.504 1.00 97.12 125 THR A N 1
ATOM 954 C CA . THR A 1 125 ? 2.652 10.275 -0.727 1.00 97.12 125 THR A CA 1
ATOM 955 C C . THR A 1 125 ? 2.294 11.591 -0.034 1.00 97.12 125 THR A C 1
ATOM 957 O O . THR A 1 125 ? 1.136 12.008 -0.058 1.00 97.12 125 THR A O 1
ATOM 960 N N . LEU A 1 126 ? 3.282 12.289 0.538 1.00 96.88 126 LEU A N 1
ATOM 961 C CA . LEU A 1 126 ? 3.080 13.593 1.170 1.00 96.88 126 LEU A CA 1
ATOM 962 C C . LEU A 1 126 ? 2.620 14.659 0.164 1.00 96.88 126 LEU A C 1
ATOM 964 O O . LEU A 1 126 ? 1.775 15.485 0.501 1.00 96.88 126 LEU A O 1
ATOM 968 N N . ALA A 1 127 ? 3.098 14.622 -1.082 1.00 94.94 127 ALA A N 1
ATOM 969 C CA . ALA A 1 127 ? 2.595 15.505 -2.137 1.00 94.94 127 ALA A CA 1
ATOM 970 C C . ALA A 1 127 ? 1.094 15.277 -2.427 1.00 94.94 127 ALA A C 1
ATOM 972 O O . ALA A 1 127 ? 0.367 16.218 -2.745 1.00 94.94 127 ALA A O 1
ATOM 973 N N . GLY A 1 128 ? 0.605 14.046 -2.244 1.00 92.50 128 GLY A N 1
ATOM 974 C CA . GLY A 1 128 ? -0.805 13.663 -2.377 1.00 92.50 128 GLY A CA 1
ATOM 975 C C . GLY A 1 128 ? -1.688 13.951 -1.154 1.00 92.50 128 GLY A C 1
ATOM 976 O O . GLY A 1 128 ? -2.867 13.588 -1.156 1.00 92.50 128 GLY A O 1
ATOM 977 N N . LEU A 1 129 ? -1.168 14.612 -0.113 1.00 93.19 129 LEU A N 1
ATOM 978 C CA . LEU A 1 129 ? -1.835 14.780 1.186 1.00 93.19 129 LEU A CA 1
ATOM 979 C C . LEU A 1 129 ? -3.266 15.333 1.091 1.00 93.19 129 LEU A C 1
ATOM 981 O O . LEU A 1 129 ? -4.150 14.894 1.822 1.00 93.19 129 LEU A O 1
ATOM 985 N N . ALA A 1 130 ? -3.527 16.275 0.184 1.00 91.00 130 ALA A N 1
ATOM 986 C CA . ALA A 1 130 ? -4.861 16.854 0.018 1.00 91.00 130 ALA A CA 1
ATOM 987 C C . ALA A 1 130 ? -5.913 15.838 -0.467 1.00 91.00 130 ALA A C 1
ATOM 989 O O . ALA A 1 130 ? -7.103 16.033 -0.225 1.00 91.00 130 ALA A O 1
ATOM 990 N N . GLY A 1 131 ? -5.506 14.783 -1.177 1.00 89.88 131 GLY A N 1
ATOM 991 C CA . GLY A 1 131 ? -6.387 13.673 -1.544 1.00 89.88 131 GLY A CA 1
ATOM 992 C C . GLY A 1 131 ? -6.668 12.771 -0.347 1.00 89.88 131 GLY A C 1
ATOM 993 O O . GLY A 1 131 ? -7.823 12.459 -0.075 1.00 89.88 131 GLY A O 1
ATOM 994 N N . ILE A 1 132 ? -5.622 12.445 0.417 1.00 92.94 132 ILE A N 1
ATOM 995 C CA . ILE A 1 132 ? -5.714 11.597 1.613 1.00 92.94 132 ILE A CA 1
ATOM 996 C C . ILE A 1 132 ? -6.621 12.240 2.670 1.00 92.94 132 ILE A C 1
ATOM 998 O O . ILE A 1 132 ? -7.523 11.589 3.178 1.00 92.94 132 ILE A O 1
ATOM 1002 N N . ARG A 1 133 ? -6.483 13.550 2.914 1.00 92.75 133 ARG A N 1
ATOM 1003 C CA . ARG A 1 133 ? -7.306 14.302 3.883 1.00 92.75 133 ARG A CA 1
ATOM 1004 C C . ARG A 1 133 ? -8.807 14.301 3.597 1.00 92.75 133 ARG A C 1
ATOM 1006 O O . ARG A 1 133 ? -9.588 14.632 4.483 1.00 92.75 133 ARG A O 1
ATOM 1013 N N . ARG A 1 134 ? -9.217 14.000 2.363 1.00 91.19 134 ARG A N 1
ATOM 1014 C CA . ARG A 1 134 ? -10.636 13.913 1.981 1.00 91.19 134 ARG A CA 1
ATOM 1015 C C . ARG A 1 134 ? -11.238 12.540 2.259 1.00 91.19 134 ARG A C 1
ATOM 1017 O O . ARG A 1 134 ? -12.435 12.375 2.064 1.00 91.19 134 ARG A O 1
ATOM 1024 N N . GLN A 1 135 ? -10.420 11.582 2.683 1.00 92.38 135 GLN A N 1
ATOM 1025 C CA . GLN A 1 135 ? -10.831 10.228 3.015 1.00 92.38 135 GLN A CA 1
ATOM 1026 C C . GLN A 1 135 ? -10.934 10.135 4.535 1.00 92.38 135 GLN A C 1
ATOM 1028 O O . GLN A 1 135 ? -9.905 10.069 5.215 1.00 92.38 135 GLN A O 1
ATOM 1033 N N . PRO A 1 136 ? -12.145 10.215 5.103 1.00 90.75 136 PRO A N 1
ATOM 1034 C CA . PRO A 1 136 ? -12.285 10.099 6.536 1.00 90.75 136 PRO A CA 1
ATOM 1035 C C . PRO A 1 136 ? -11.943 8.669 6.966 1.00 90.75 136 PRO A C 1
ATOM 1037 O O . PRO A 1 136 ? -12.300 7.702 6.297 1.00 90.75 136 PRO A O 1
ATOM 1040 N N . ALA A 1 137 ? -11.238 8.549 8.083 1.00 95.19 137 ALA A N 1
ATOM 1041 C CA . ALA A 1 137 ? -10.754 7.276 8.581 1.00 95.19 137 ALA A CA 1
ATOM 1042 C C . ALA A 1 137 ? -10.861 7.250 10.100 1.00 95.19 137 ALA A C 1
ATOM 1044 O O . ALA A 1 137 ? -10.453 8.200 10.768 1.00 95.19 137 ALA A O 1
ATOM 1045 N N . ASP A 1 138 ? -11.370 6.143 10.621 1.00 95.69 138 ASP A N 1
ATOM 1046 C CA . ASP A 1 138 ? -11.333 5.818 12.043 1.00 95.69 138 ASP A CA 1
ATOM 1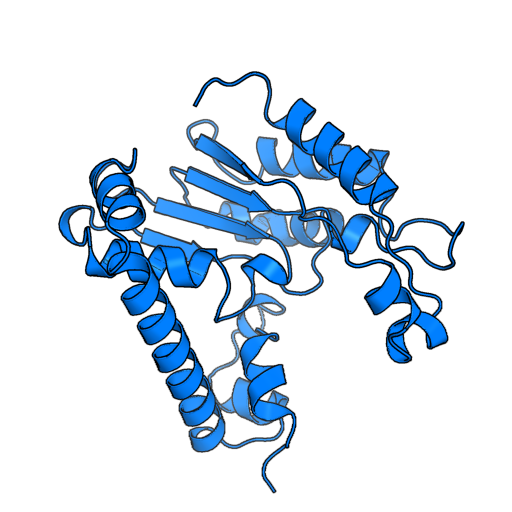047 C C . ASP A 1 138 ? -10.047 5.028 12.349 1.00 95.69 138 ASP A C 1
ATOM 1049 O O . ASP A 1 138 ? -9.457 5.167 13.421 1.00 95.69 138 ASP A O 1
ATOM 1053 N N . ARG A 1 139 ? -9.534 4.278 11.357 1.00 96.00 139 ARG A N 1
ATOM 1054 C CA . ARG A 1 139 ? -8.217 3.626 11.398 1.00 96.00 139 ARG A CA 1
ATOM 1055 C C . ARG A 1 139 ? -7.423 3.848 10.120 1.00 96.00 139 ARG A C 1
ATOM 1057 O O . ARG A 1 139 ? -7.970 3.781 9.021 1.00 96.00 139 ARG A O 1
ATOM 1064 N N . VAL A 1 140 ? -6.114 4.032 10.262 1.00 97.00 140 VAL A N 1
ATOM 1065 C CA . VAL A 1 140 ? -5.187 4.206 9.137 1.00 97.00 140 VAL A CA 1
ATOM 1066 C C . VAL A 1 140 ? -4.082 3.167 9.209 1.00 97.00 140 VAL A C 1
ATOM 1068 O O . VAL A 1 140 ? -3.227 3.243 10.083 1.00 97.00 140 VAL A O 1
ATOM 1071 N N . PHE A 1 141 ? -4.050 2.227 8.271 1.00 97.75 141 PHE A N 1
ATOM 1072 C CA . PHE A 1 141 ? -2.864 1.414 8.025 1.00 97.75 141 PHE A CA 1
ATOM 1073 C C . PHE A 1 141 ? -1.872 2.198 7.169 1.00 97.75 141 PHE A C 1
ATOM 1075 O O . PHE A 1 141 ? -2.249 2.762 6.143 1.00 97.75 141 PHE A O 1
ATOM 1082 N N . ILE A 1 142 ? -0.598 2.203 7.552 1.00 97.75 142 ILE A N 1
ATOM 1083 C CA . ILE A 1 142 ? 0.468 2.842 6.779 1.00 97.75 142 ILE A CA 1
ATOM 1084 C C . ILE A 1 142 ? 1.663 1.901 6.611 1.00 97.75 142 ILE A C 1
ATOM 1086 O O . ILE A 1 142 ? 2.247 1.440 7.589 1.00 97.75 142 ILE A O 1
ATOM 1090 N N . LEU A 1 143 ? 2.020 1.631 5.352 1.00 98.31 143 LEU A N 1
ATOM 1091 C CA . LEU A 1 143 ? 3.209 0.876 4.947 1.00 98.31 143 LEU A CA 1
ATOM 1092 C C . LEU A 1 143 ? 3.958 1.665 3.867 1.00 98.31 143 LEU A C 1
ATOM 1094 O O . LEU A 1 143 ? 3.598 1.613 2.692 1.00 98.31 143 LEU A O 1
ATOM 1098 N N . LEU A 1 144 ? 4.977 2.418 4.276 1.00 97.94 144 LEU A N 1
ATOM 1099 C CA . LEU A 1 144 ? 5.790 3.266 3.402 1.00 97.94 144 LEU A CA 1
ATOM 1100 C C . LEU A 1 144 ? 7.271 3.183 3.775 1.00 97.94 144 LEU A C 1
ATOM 1102 O O . LEU A 1 144 ? 7.625 2.800 4.890 1.00 97.94 144 LEU A O 1
ATOM 1106 N N . GLY A 1 145 ? 8.120 3.618 2.844 1.00 97.38 145 GLY A N 1
ATOM 1107 C CA . GLY A 1 145 ? 9.564 3.734 3.032 1.00 97.38 145 GLY A CA 1
ATOM 1108 C C . GLY A 1 145 ? 10.386 2.657 2.323 1.00 97.38 145 GLY A C 1
ATOM 1109 O O . GLY A 1 145 ? 11.610 2.742 2.356 1.00 97.38 145 GLY A O 1
ATOM 1110 N N . GLY A 1 146 ? 9.762 1.669 1.668 1.00 96.88 146 GLY A N 1
ATOM 1111 C CA . GLY A 1 146 ? 10.478 0.687 0.848 1.00 96.88 146 GLY A CA 1
ATOM 1112 C C . GLY A 1 146 ? 11.065 1.294 -0.431 1.00 96.88 146 GLY A C 1
ATOM 1113 O O . GLY A 1 146 ? 12.193 0.975 -0.800 1.00 96.88 146 GLY A O 1
ATOM 1114 N N . ASN A 1 147 ? 10.363 2.226 -1.079 1.00 97.56 147 ASN A N 1
ATOM 1115 C CA . ASN A 1 147 ? 10.915 2.978 -2.212 1.00 97.56 147 ASN A CA 1
ATOM 1116 C C . ASN A 1 147 ? 11.913 4.060 -1.778 1.00 97.56 147 ASN A C 1
ATOM 1118 O O . ASN A 1 147 ? 12.866 4.331 -2.502 1.00 97.56 147 ASN A O 1
ATOM 1122 N N . ASP A 1 148 ? 11.741 4.661 -0.597 1.00 98.25 148 ASP A N 1
ATOM 1123 C CA . ASP A 1 148 ? 12.649 5.686 -0.064 1.00 98.25 148 ASP A CA 1
ATOM 1124 C C . ASP A 1 148 ? 14.092 5.173 0.027 1.00 98.25 148 ASP A C 1
ATOM 1126 O O . ASP A 1 148 ? 15.030 5.912 -0.265 1.00 98.25 148 ASP A O 1
ATOM 1130 N N . ILE A 1 149 ? 14.264 3.893 0.376 1.00 97.31 149 ILE A N 1
ATOM 1131 C CA . ILE A 1 149 ? 15.572 3.250 0.538 1.00 97.31 149 ILE A CA 1
ATOM 1132 C C . ILE A 1 149 ? 16.218 2.776 -0.770 1.00 97.31 149 ILE A C 1
ATOM 1134 O O . ILE A 1 149 ? 17.342 2.282 -0.719 1.00 97.31 149 ILE A O 1
ATOM 1138 N N . GLN A 1 150 ? 15.553 2.923 -1.922 1.00 97.38 150 GLN A N 1
ATOM 1139 C CA . GLN A 1 150 ? 16.178 2.657 -3.219 1.00 97.38 150 GLN A CA 1
ATOM 1140 C C . GLN A 1 150 ? 17.438 3.513 -3.354 1.00 97.38 150 GLN A C 1
ATOM 1142 O O . GLN A 1 150 ? 17.373 4.726 -3.177 1.00 97.38 150 GLN A O 1
ATOM 1147 N N . ARG A 1 151 ? 18.571 2.914 -3.706 1.00 96.62 151 ARG A N 1
ATOM 1148 C CA . ARG A 1 151 ? 19.839 3.613 -3.932 1.00 96.62 151 ARG A CA 1
ATOM 1149 C C . ARG A 1 151 ? 20.210 3.674 -5.402 1.00 96.62 151 ARG A C 1
ATOM 1151 O O . ARG A 1 151 ? 19.872 2.773 -6.167 1.00 96.62 151 ARG A O 1
ATOM 1158 N N . TYR A 1 152 ? 20.959 4.715 -5.756 1.00 95.31 152 TYR A N 1
ATOM 1159 C CA . TYR A 1 152 ? 21.601 4.879 -7.062 1.00 95.31 152 TYR A CA 1
ATOM 1160 C C . TYR A 1 152 ? 23.089 4.513 -6.966 1.00 95.31 152 TYR A C 1
ATOM 1162 O O . TYR A 1 152 ? 23.948 5.379 -6.805 1.00 95.31 152 TYR A O 1
ATOM 1170 N N . GLY A 1 153 ? 23.372 3.213 -7.024 1.00 92.31 153 GLY A N 1
ATOM 1171 C CA . GLY A 1 153 ? 24.650 2.573 -6.708 1.00 92.31 153 GLY A CA 1
ATOM 1172 C C . GLY A 1 153 ? 24.616 1.884 -5.339 1.00 92.31 153 GLY A C 1
ATOM 1173 O O . GLY A 1 153 ? 23.848 2.285 -4.468 1.00 92.31 153 GLY A O 1
ATOM 1174 N N . VAL A 1 154 ? 25.455 0.859 -5.136 1.00 88.19 154 VAL A N 1
ATOM 1175 C CA . VAL A 1 154 ? 25.499 0.068 -3.882 1.00 88.19 154 VAL A CA 1
ATOM 1176 C C . VAL A 1 154 ? 25.706 0.970 -2.658 1.00 88.19 154 VAL A C 1
ATOM 1178 O O . VAL A 1 154 ? 24.920 0.918 -1.717 1.00 88.19 154 VAL A O 1
ATOM 1181 N N . ASP A 1 155 ? 26.673 1.886 -2.741 1.00 88.75 155 ASP A N 1
ATOM 1182 C CA . ASP A 1 155 ? 26.962 2.894 -1.707 1.00 88.75 155 ASP A CA 1
ATOM 1183 C C . ASP A 1 155 ? 26.426 4.291 -2.070 1.00 88.75 155 ASP A C 1
ATOM 1185 O O . ASP A 1 155 ? 26.796 5.304 -1.473 1.00 88.75 155 ASP A O 1
ATOM 1189 N N . GLY A 1 156 ? 25.561 4.361 -3.083 1.00 93.75 156 GLY A N 1
ATOM 1190 C CA . GLY A 1 156 ? 25.010 5.608 -3.598 1.00 93.75 156 GLY A CA 1
ATOM 1191 C C . GLY A 1 156 ? 23.948 6.227 -2.688 1.00 93.75 156 GLY A C 1
ATOM 1192 O O . GLY A 1 156 ? 23.490 5.597 -1.728 1.00 93.75 156 GLY A O 1
ATOM 1193 N N . PRO A 1 157 ? 23.511 7.465 -2.977 1.00 95.62 157 PRO A N 1
ATOM 1194 C CA . PRO A 1 157 ? 22.453 8.108 -2.211 1.00 95.62 157 PRO A CA 1
ATOM 1195 C C . PRO A 1 157 ? 21.132 7.339 -2.340 1.00 95.62 157 PRO A C 1
ATOM 1197 O O . PRO A 1 157 ? 20.845 6.735 -3.376 1.00 95.62 157 PRO A O 1
ATOM 1200 N N . ARG A 1 158 ? 20.321 7.399 -1.279 1.00 96.94 158 ARG A N 1
ATOM 1201 C CA . ARG A 1 158 ? 18.932 6.925 -1.290 1.00 96.94 158 ARG A CA 1
ATOM 1202 C C . ARG A 1 158 ? 18.044 7.867 -2.113 1.00 96.94 158 ARG A C 1
ATOM 1204 O O . ARG A 1 158 ? 18.336 9.058 -2.203 1.00 96.94 158 ARG A O 1
ATOM 1211 N N . LEU A 1 159 ? 16.940 7.347 -2.648 1.00 97.62 159 LEU A N 1
ATOM 1212 C CA . LEU A 1 159 ? 15.908 8.107 -3.355 1.00 97.62 159 LEU A CA 1
ATOM 1213 C C . LEU A 1 159 ? 15.316 9.193 -2.456 1.00 97.62 159 LEU A C 1
ATOM 1215 O O . LEU A 1 159 ? 15.080 10.309 -2.911 1.00 97.62 159 LEU A O 1
ATOM 1219 N N . VAL A 1 160 ? 15.089 8.859 -1.185 1.00 98.25 160 VAL A N 1
ATOM 1220 C CA . VAL A 1 160 ? 14.711 9.805 -0.135 1.00 98.25 160 VAL A CA 1
ATOM 1221 C C . VAL A 1 160 ? 15.630 9.562 1.057 1.00 98.25 160 VAL A C 1
ATOM 1223 O O . VAL A 1 160 ? 15.843 8.421 1.475 1.00 98.25 160 VAL A O 1
ATOM 1226 N N . SER A 1 161 ? 16.217 10.623 1.615 1.00 97.12 161 SER A N 1
ATOM 1227 C CA . SER A 1 161 ? 17.123 10.460 2.753 1.00 97.12 161 SER A CA 1
ATOM 1228 C C . SER A 1 161 ? 16.390 9.925 3.989 1.00 97.12 161 SER A C 1
ATOM 1230 O O . SER A 1 161 ? 15.170 10.041 4.126 1.00 97.12 161 SER A O 1
ATOM 1232 N N . GLU A 1 162 ? 17.136 9.359 4.940 1.00 96.12 162 GLU A N 1
ATOM 1233 C CA . GLU A 1 162 ? 16.560 8.875 6.203 1.00 96.12 162 GLU A CA 1
ATOM 1234 C C . GLU A 1 162 ? 15.841 9.991 6.975 1.00 96.12 162 GLU A C 1
ATOM 1236 O O . GLU A 1 162 ? 14.724 9.804 7.458 1.00 96.12 162 GLU A O 1
ATOM 1241 N N . ALA A 1 163 ? 16.457 11.175 7.029 1.00 96.75 163 ALA A N 1
ATOM 1242 C CA . ALA A 1 163 ? 15.891 12.343 7.693 1.00 96.75 163 ALA A CA 1
ATOM 1243 C C . ALA A 1 163 ? 14.599 12.821 7.011 1.00 96.75 163 ALA A C 1
ATOM 1245 O O . ALA A 1 163 ? 13.624 13.149 7.690 1.00 96.75 163 ALA A O 1
ATOM 1246 N N . GLU A 1 164 ? 14.559 12.832 5.676 1.00 98.25 164 GLU A N 1
ATOM 1247 C CA . GLU A 1 164 ? 13.348 13.183 4.931 1.00 98.25 164 GLU A CA 1
ATOM 1248 C C . GLU A 1 164 ? 12.249 12.141 5.097 1.00 98.25 164 GLU A C 1
ATOM 1250 O O . GLU A 1 164 ? 11.103 12.523 5.314 1.00 98.25 164 GLU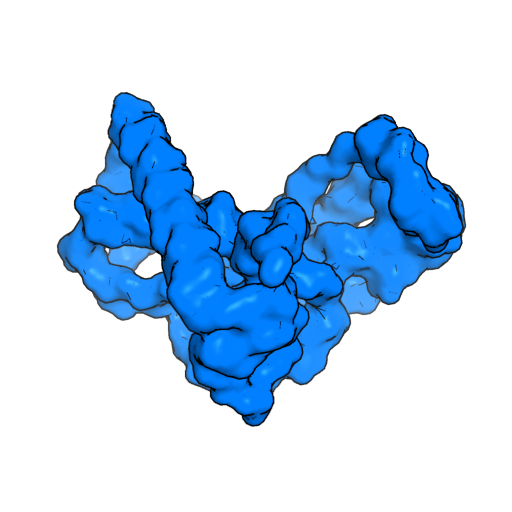 A O 1
ATOM 1255 N N . THR A 1 165 ? 12.593 10.852 5.068 1.00 98.12 165 THR A N 1
ATOM 1256 C CA . THR A 1 165 ? 11.655 9.751 5.328 1.00 98.12 165 THR A CA 1
ATOM 1257 C C . THR A 1 165 ? 10.972 9.959 6.680 1.00 98.12 165 THR A C 1
ATOM 1259 O O . THR A 1 165 ? 9.745 9.986 6.776 1.00 98.12 165 THR A O 1
ATOM 1262 N N . GLU A 1 166 ? 11.758 10.190 7.736 1.00 97.38 166 GLU A N 1
ATOM 1263 C CA . GLU A 1 166 ? 11.240 10.388 9.090 1.00 97.38 166 GLU A CA 1
ATOM 1264 C C . GLU A 1 166 ? 10.379 11.659 9.202 1.00 97.38 166 GLU A C 1
ATOM 1266 O O . GLU A 1 166 ? 9.291 11.632 9.783 1.00 97.38 166 GLU A O 1
ATOM 1271 N N . ARG A 1 167 ? 10.828 12.771 8.604 1.00 97.69 167 ARG A N 1
ATOM 1272 C CA . ARG A 1 167 ? 10.064 14.027 8.538 1.00 97.69 167 ARG A CA 1
ATOM 1273 C C . ARG A 1 167 ? 8.726 13.834 7.821 1.00 97.69 167 ARG A C 1
ATOM 1275 O O . ARG A 1 167 ? 7.699 14.297 8.313 1.00 97.69 167 ARG A O 1
ATOM 1282 N N . ASN A 1 168 ? 8.726 13.159 6.674 1.00 98.25 168 ASN A N 1
ATOM 1283 C CA . ASN A 1 168 ? 7.533 12.957 5.857 1.00 98.25 168 ASN A CA 1
ATOM 1284 C C . ASN A 1 168 ? 6.509 12.069 6.570 1.00 98.25 168 ASN A C 1
ATOM 1286 O O . ASN A 1 168 ? 5.328 12.404 6.582 1.00 98.25 168 ASN A O 1
ATOM 1290 N N . LEU A 1 169 ? 6.947 10.980 7.209 1.00 96.75 169 LEU A N 1
ATOM 1291 C CA . LEU A 1 169 ? 6.061 10.098 7.974 1.00 96.75 169 LEU A CA 1
ATOM 1292 C C . LEU A 1 169 ? 5.408 10.820 9.165 1.00 96.75 169 LEU A C 1
ATOM 1294 O O . LEU A 1 169 ? 4.217 10.625 9.407 1.00 96.75 169 LEU A O 1
ATOM 1298 N N . ARG A 1 170 ? 6.138 11.699 9.869 1.00 95.50 170 ARG A N 1
ATOM 1299 C CA . ARG A 1 170 ? 5.544 12.548 10.921 1.00 95.50 170 ARG A CA 1
ATOM 1300 C C . ARG A 1 170 ? 4.493 13.499 10.366 1.00 95.50 170 ARG A C 1
ATOM 1302 O O . ARG A 1 170 ? 3.386 13.550 10.888 1.00 95.50 170 ARG A O 1
ATOM 1309 N N . LEU A 1 171 ? 4.800 14.188 9.267 1.00 95.94 171 LEU A N 1
ATOM 1310 C CA . LEU A 1 171 ? 3.842 15.090 8.626 1.00 95.94 171 LEU A CA 1
ATOM 1311 C C . LEU A 1 171 ? 2.595 14.354 8.130 1.00 95.94 171 LEU A C 1
ATOM 1313 O O . LEU A 1 171 ? 1.494 14.884 8.244 1.00 95.94 171 LEU A O 1
ATOM 1317 N N . LEU A 1 172 ? 2.741 13.134 7.608 1.00 95.38 172 LEU A N 1
ATOM 1318 C CA . LEU A 1 172 ? 1.599 12.294 7.252 1.00 95.38 172 LEU A CA 1
ATOM 1319 C C . LEU A 1 172 ? 0.758 11.970 8.491 1.00 95.38 172 LEU A C 1
ATOM 1321 O O . LEU A 1 172 ? -0.446 12.208 8.461 1.00 95.38 172 LEU A O 1
ATOM 1325 N N . ARG A 1 173 ? 1.376 11.525 9.594 1.00 92.62 173 ARG A N 1
ATOM 1326 C CA . ARG A 1 173 ? 0.668 11.267 10.859 1.00 92.62 173 ARG A CA 1
ATOM 1327 C C . ARG A 1 173 ? -0.123 12.485 11.338 1.00 92.62 173 ARG A C 1
ATOM 1329 O O . ARG A 1 173 ? -1.282 12.357 11.707 1.00 92.62 173 ARG A O 1
ATOM 1336 N N . GLU A 1 174 ? 0.512 13.652 11.329 1.00 91.81 174 GLU A N 1
ATOM 1337 C CA . GLU A 1 174 ? -0.046 14.900 11.859 1.00 91.81 174 GLU A CA 1
ATOM 1338 C C . GLU A 1 174 ? -1.122 15.521 10.964 1.00 91.81 174 GLU A C 1
ATOM 1340 O O . GLU A 1 174 ? -1.926 16.320 11.438 1.00 91.81 174 GLU A O 1
ATOM 1345 N N . ARG A 1 175 ? -1.099 15.254 9.651 1.00 92.19 175 ARG A N 1
ATOM 1346 C CA . ARG A 1 175 ? -1.895 16.030 8.686 1.00 92.19 175 ARG A CA 1
ATOM 1347 C C . ARG A 1 175 ? -2.844 15.207 7.832 1.00 92.19 175 ARG A C 1
ATOM 1349 O O . ARG A 1 175 ? -3.700 15.815 7.194 1.00 92.19 175 ARG A O 1
ATOM 1356 N N . ALA A 1 176 ? -2.678 13.888 7.732 1.00 88.00 176 ALA A N 1
ATOM 1357 C CA . ALA A 1 176 ? -3.436 13.069 6.783 1.00 88.00 176 ALA A CA 1
ATOM 1358 C C . ALA A 1 176 ? -4.835 12.690 7.275 1.00 88.00 176 ALA A C 1
ATOM 1360 O O . ALA A 1 176 ? -5.746 12.565 6.459 1.00 88.00 176 ALA A O 1
ATOM 1361 N N . SER A 1 177 ? -5.018 12.549 8.585 1.00 79.12 177 SER A N 1
ATOM 1362 C CA . SER A 1 177 ? -6.294 12.188 9.205 1.00 79.12 177 SER A CA 1
ATOM 1363 C C . SER A 1 177 ? -6.540 13.061 10.429 1.00 79.12 177 SER A C 1
ATOM 1365 O O . SER A 1 177 ? -5.626 13.730 10.905 1.00 79.12 177 SER A O 1
ATOM 1367 N N . GLY A 1 178 ? -7.786 13.102 10.901 1.00 73.94 178 GLY A N 1
ATOM 1368 C CA . GLY A 1 178 ? -8.111 13.822 12.131 1.00 73.94 178 GLY A CA 1
ATOM 1369 C C . GLY A 1 178 ? -7.466 13.167 13.355 1.00 73.94 178 GLY A C 1
ATOM 1370 O O . GLY A 1 178 ? -7.148 11.978 13.325 1.00 73.94 178 GLY A O 1
ATOM 1371 N N . ASP A 1 179 ? -7.341 13.928 14.442 1.00 74.62 179 ASP A N 1
ATOM 1372 C CA . ASP A 1 179 ? -6.672 13.499 15.684 1.00 74.62 179 ASP A CA 1
ATOM 1373 C C . ASP A 1 179 ? -7.272 12.229 16.317 1.00 74.62 179 ASP A C 1
ATOM 1375 O O . ASP A 1 179 ? -6.618 11.563 17.115 1.00 74.62 179 ASP A O 1
ATOM 1379 N N . ALA A 1 180 ? -8.509 11.874 15.955 1.00 81.06 180 ALA A N 1
ATOM 1380 C CA . ALA A 1 180 ? -9.213 10.704 16.472 1.00 81.06 180 ALA A CA 1
ATOM 1381 C C . ALA A 1 180 ? -8.856 9.381 15.764 1.00 81.06 180 ALA A C 1
ATOM 1383 O O . ALA A 1 180 ? -9.211 8.318 16.267 1.00 81.06 180 ALA A O 1
ATOM 1384 N N . ALA A 1 181 ? -8.187 9.418 14.606 1.00 91.62 181 ALA A N 1
ATOM 1385 C CA . ALA A 1 181 ? -7.889 8.207 13.844 1.00 91.62 181 ALA A CA 1
ATOM 1386 C C . ALA A 1 181 ? -6.797 7.364 14.528 1.00 91.62 181 ALA A C 1
ATOM 1388 O O . ALA A 1 181 ? -5.719 7.869 14.854 1.00 91.62 181 ALA A O 1
ATOM 1389 N N . GLN A 1 182 ? -7.025 6.057 14.683 1.00 93.88 182 GLN A N 1
ATOM 1390 C CA . GLN A 1 182 ? -5.999 5.143 15.185 1.00 93.88 182 GLN A CA 1
ATOM 1391 C C . GLN A 1 182 ? -5.041 4.732 14.059 1.00 93.88 182 GLN A C 1
ATOM 1393 O O . GLN A 1 182 ? -5.440 4.135 13.059 1.00 93.88 182 GLN A O 1
ATOM 1398 N N . TRP A 1 183 ? -3.751 5.003 14.247 1.00 94.50 183 TRP A N 1
ATOM 1399 C CA . TRP A 1 183 ? -2.718 4.686 13.263 1.00 94.50 183 TRP A CA 1
ATOM 1400 C C . TRP A 1 183 ? -2.091 3.311 13.494 1.00 94.50 183 TRP A C 1
ATOM 1402 O O . TRP A 1 183 ? -1.623 3.000 14.589 1.00 94.50 183 TRP A O 1
ATOM 1412 N N . ILE A 1 184 ? -2.028 2.521 12.425 1.00 95.56 184 ILE A N 1
ATOM 1413 C CA . ILE A 1 184 ? -1.442 1.188 12.368 1.00 95.56 184 ILE A CA 1
ATOM 1414 C C . ILE A 1 184 ? -0.211 1.205 11.475 1.00 95.56 184 ILE A C 1
ATOM 1416 O O . ILE A 1 184 ? -0.300 1.217 10.249 1.00 95.56 184 ILE A O 1
ATOM 1420 N N . TRP A 1 185 ? 0.952 1.224 12.119 1.00 96.50 185 TRP A N 1
ATOM 1421 C CA . TRP A 1 185 ? 2.245 1.353 11.460 1.00 96.50 185 TRP A CA 1
ATOM 1422 C C . TRP A 1 185 ? 2.813 -0.014 11.105 1.00 96.50 185 TRP A C 1
ATOM 1424 O O . TRP A 1 185 ? 3.078 -0.837 11.982 1.00 96.50 185 TRP A O 1
ATOM 1434 N N . LEU A 1 186 ? 3.036 -0.235 9.815 1.00 97.75 186 LEU A N 1
ATOM 1435 C CA . LEU A 1 186 ? 3.654 -1.439 9.282 1.00 97.75 186 LEU A CA 1
ATOM 1436 C C . LEU A 1 186 ? 5.079 -1.101 8.837 1.00 97.75 186 LEU A C 1
ATOM 1438 O O . LEU A 1 186 ? 5.322 -0.089 8.179 1.00 97.75 186 LEU A O 1
ATOM 1442 N N . THR A 1 187 ? 6.038 -1.947 9.200 1.00 97.00 187 THR A N 1
ATOM 1443 C CA . THR A 1 187 ? 7.423 -1.804 8.738 1.00 97.00 187 THR A CA 1
ATOM 1444 C C . THR A 1 187 ? 7.595 -2.453 7.365 1.00 97.00 187 THR A C 1
ATOM 1446 O O . THR A 1 187 ? 7.025 -3.528 7.156 1.00 97.00 187 THR A O 1
ATOM 1449 N N . PRO A 1 188 ? 8.402 -1.874 6.454 1.00 95.50 188 PRO A N 1
ATOM 1450 C CA . PRO A 1 188 ? 8.745 -2.529 5.196 1.00 95.50 188 PRO A CA 1
ATOM 1451 C C . PRO A 1 188 ? 9.302 -3.943 5.432 1.00 95.50 188 PRO A C 1
ATOM 1453 O O . PRO A 1 188 ? 10.089 -4.134 6.367 1.00 95.50 188 PRO A O 1
ATOM 1456 N N . PRO A 1 189 ? 8.895 -4.942 4.630 1.00 95.00 189 PRO A N 1
ATOM 1457 C CA . PRO A 1 189 ? 9.464 -6.279 4.725 1.00 95.00 189 PRO A CA 1
ATOM 1458 C C . PRO A 1 189 ? 10.938 -6.274 4.285 1.00 95.00 189 PRO A C 1
ATOM 1460 O O . PRO A 1 189 ? 11.358 -5.374 3.551 1.00 95.00 189 PRO A O 1
ATOM 146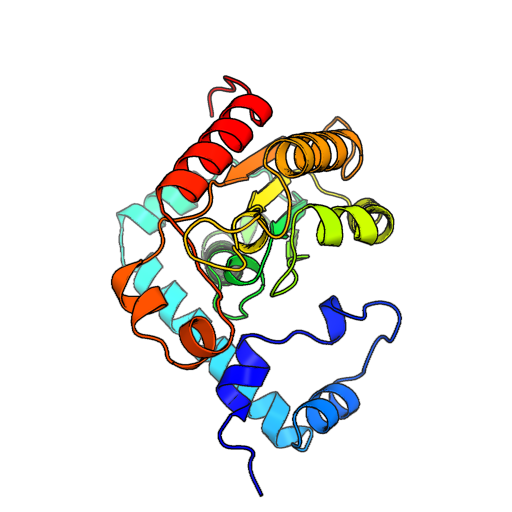3 N N . PRO A 1 190 ? 11.731 -7.276 4.708 1.00 96.12 190 PRO A N 1
ATOM 1464 C CA . PRO A 1 190 ? 13.079 -7.455 4.188 1.00 96.12 190 PRO A CA 1
ATOM 1465 C C . PRO A 1 190 ? 13.057 -7.692 2.674 1.00 96.12 190 PRO A C 1
ATOM 1467 O O . PRO A 1 190 ? 12.093 -8.233 2.126 1.00 96.12 190 PRO A O 1
ATOM 1470 N N . VAL A 1 191 ? 14.144 -7.308 2.012 1.00 94.94 191 VAL A N 1
ATOM 1471 C CA . VAL A 1 191 ? 14.361 -7.545 0.583 1.00 94.94 191 VAL A CA 1
ATOM 1472 C C . VAL A 1 191 ? 15.273 -8.750 0.379 1.00 94.94 191 VAL A C 1
ATOM 1474 O O . VAL A 1 191 ? 16.198 -8.987 1.159 1.00 94.94 191 VAL A O 1
ATOM 1477 N N . ASP A 1 192 ? 15.038 -9.498 -0.695 1.00 96.25 192 ASP A N 1
ATOM 1478 C CA . ASP A 1 192 ? 15.996 -10.488 -1.182 1.00 96.25 192 ASP A CA 1
ATOM 1479 C C . ASP A 1 192 ? 17.092 -9.761 -1.976 1.00 96.25 192 ASP A C 1
ATOM 1481 O O . ASP A 1 192 ? 16.945 -9.475 -3.165 1.00 96.25 192 ASP A O 1
ATOM 1485 N N . GLU A 1 193 ? 18.178 -9.399 -1.288 1.00 94.88 193 GLU A N 1
ATOM 1486 C CA . GLU A 1 193 ? 19.295 -8.642 -1.871 1.00 94.88 193 GLU A CA 1
ATOM 1487 C C . GLU A 1 193 ? 19.964 -9.392 -3.027 1.00 94.88 193 GLU A C 1
ATOM 1489 O O . GLU A 1 193 ? 20.384 -8.768 -4.003 1.00 94.88 193 GLU A O 1
ATOM 1494 N N . ALA A 1 194 ? 20.024 -10.726 -2.955 1.00 94.12 194 ALA A N 1
ATOM 1495 C CA . ALA A 1 194 ? 20.603 -11.545 -4.011 1.00 94.12 194 ALA A CA 1
ATOM 1496 C C . ALA A 1 194 ? 19.721 -11.517 -5.265 1.00 94.12 194 ALA A C 1
ATOM 1498 O O . ALA A 1 194 ? 20.230 -11.312 -6.368 1.00 94.12 194 ALA A O 1
ATOM 1499 N N . ALA A 1 195 ? 18.401 -11.647 -5.106 1.00 95.00 195 ALA A N 1
ATOM 1500 C CA . ALA A 1 195 ? 17.462 -11.526 -6.218 1.00 95.00 195 ALA A CA 1
ATOM 1501 C C . ALA A 1 195 ? 17.469 -10.115 -6.831 1.00 95.00 195 ALA A C 1
ATOM 1503 O O . ALA A 1 195 ? 17.437 -9.978 -8.054 1.00 95.00 195 ALA A O 1
ATOM 1504 N N . VAL A 1 196 ? 17.556 -9.069 -6.002 1.00 92.94 196 VAL A N 1
ATOM 1505 C CA . VAL A 1 196 ? 17.673 -7.672 -6.453 1.00 92.94 196 VAL A CA 1
ATOM 1506 C C . VAL A 1 196 ? 18.944 -7.477 -7.282 1.00 92.94 196 VAL A C 1
ATOM 1508 O O . VAL A 1 196 ? 18.866 -6.936 -8.384 1.00 92.94 196 VAL A O 1
ATOM 1511 N N . ALA A 1 197 ? 20.094 -7.951 -6.792 1.00 90.69 197 ALA A N 1
ATOM 1512 C CA . ALA A 1 197 ? 21.373 -7.848 -7.495 1.00 90.69 197 ALA A CA 1
ATOM 1513 C C . ALA A 1 197 ? 21.400 -8.660 -8.801 1.00 90.69 197 ALA A C 1
ATOM 1515 O O . ALA A 1 197 ? 22.003 -8.232 -9.784 1.00 90.69 197 ALA A O 1
ATOM 1516 N N . ALA A 1 198 ? 20.728 -9.814 -8.828 1.00 94.12 198 ALA A N 1
ATOM 1517 C CA . ALA A 1 198 ? 20.638 -10.668 -10.008 1.00 94.12 198 ALA A CA 1
ATOM 1518 C C . ALA A 1 198 ? 19.653 -10.147 -11.069 1.00 94.12 198 ALA A C 1
ATOM 1520 O O . ALA A 1 198 ? 19.718 -10.583 -12.219 1.00 94.12 198 ALA A O 1
ATOM 1521 N N . PHE A 1 199 ? 18.731 -9.240 -10.721 1.00 94.12 199 PHE A N 1
ATOM 1522 C CA . PHE A 1 199 ? 17.720 -8.756 -11.656 1.00 94.12 199 PHE A CA 1
ATOM 1523 C C . PHE A 1 199 ? 18.315 -7.735 -12.647 1.00 94.12 199 PHE A C 1
ATOM 1525 O O . PHE A 1 199 ? 18.652 -6.615 -12.244 1.00 94.12 199 PHE A O 1
ATOM 1532 N N . PRO A 1 200 ? 18.395 -8.045 -13.960 1.00 92.44 200 PRO A N 1
ATOM 1533 C CA . PRO A 1 200 ? 19.167 -7.235 -14.910 1.00 92.44 200 PRO A CA 1
ATOM 1534 C C . PRO A 1 200 ? 18.696 -5.786 -15.037 1.00 92.44 200 PRO A C 1
ATOM 1536 O O . PRO A 1 200 ? 19.504 -4.890 -15.262 1.00 92.44 200 PRO A O 1
ATOM 1539 N N . PHE A 1 201 ? 17.395 -5.536 -14.873 1.00 91.75 201 PHE A N 1
ATOM 1540 C CA . PHE A 1 201 ? 16.835 -4.189 -14.990 1.00 91.75 201 PHE A CA 1
ATOM 1541 C C . PHE A 1 201 ? 17.171 -3.295 -13.794 1.00 91.75 201 PHE A C 1
ATOM 1543 O O . PHE A 1 201 ? 17.237 -2.082 -13.960 1.00 91.75 201 PHE A O 1
ATOM 1550 N N . PHE A 1 202 ? 17.405 -3.865 -12.607 1.00 93.19 202 PHE A N 1
ATOM 1551 C CA . PHE A 1 202 ? 17.889 -3.091 -11.462 1.00 93.19 202 PHE A CA 1
ATOM 1552 C C . PHE A 1 202 ? 19.389 -2.854 -11.581 1.00 93.19 202 PHE A C 1
ATOM 1554 O O . PHE A 1 202 ? 19.816 -1.703 -11.545 1.00 93.19 202 PHE A O 1
ATOM 1561 N N . GLY A 1 203 ? 20.170 -3.908 -11.842 1.00 87.56 203 GLY A N 1
ATOM 1562 C CA . GLY A 1 203 ? 21.619 -3.791 -12.024 1.00 87.56 203 GLY A CA 1
ATOM 1563 C C . GLY A 1 203 ? 22.003 -2.832 -13.156 1.00 87.56 203 GLY A C 1
ATOM 1564 O O . GLY A 1 203 ? 22.818 -1.936 -12.953 1.00 87.56 203 GLY A O 1
ATOM 1565 N N . GLY A 1 204 ? 21.360 -2.947 -14.323 1.00 88.38 204 GLY A N 1
ATOM 1566 C CA . GLY A 1 204 ? 21.604 -2.071 -15.474 1.00 88.38 204 GLY A CA 1
ATOM 1567 C C . GLY A 1 204 ? 21.199 -0.609 -15.253 1.00 88.38 204 GLY A C 1
ATOM 1568 O O . GLY A 1 204 ? 21.761 0.278 -15.888 1.00 88.38 204 GLY A O 1
ATOM 1569 N N . ALA A 1 205 ? 20.266 -0.348 -14.334 1.00 90.56 205 ALA A N 1
ATOM 1570 C CA . ALA A 1 205 ? 19.872 1.000 -13.923 1.00 90.56 205 ALA A CA 1
ATOM 1571 C C . ALA A 1 205 ? 20.642 1.501 -12.684 1.00 90.56 205 ALA A C 1
ATOM 1573 O O . ALA A 1 205 ? 20.361 2.591 -12.186 1.00 90.56 205 ALA A O 1
ATOM 1574 N N . GLY A 1 206 ? 21.593 0.713 -12.167 1.00 93.38 206 GLY A N 1
ATOM 1575 C CA . GLY A 1 206 ? 22.334 1.027 -10.947 1.00 93.38 206 GLY A CA 1
ATOM 1576 C C . GLY A 1 206 ? 21.451 1.103 -9.700 1.00 93.38 206 GLY A C 1
ATOM 1577 O O . GLY A 1 206 ? 21.797 1.815 -8.763 1.00 93.38 206 GLY A O 1
ATOM 1578 N N . LEU A 1 207 ? 20.305 0.421 -9.680 1.00 95.81 207 LEU A N 1
ATOM 1579 C CA . LEU A 1 207 ? 19.371 0.448 -8.557 1.00 95.81 207 LEU A CA 1
ATOM 1580 C C . LEU A 1 207 ? 19.720 -0.626 -7.530 1.00 95.81 207 LEU A C 1
ATOM 1582 O O . LEU A 1 207 ? 19.962 -1.781 -7.884 1.00 95.81 207 LEU A O 1
ATOM 1586 N N . HIS A 1 208 ? 19.710 -0.251 -6.255 1.00 95.69 208 HIS A N 1
ATOM 1587 C CA . HIS A 1 208 ? 20.049 -1.154 -5.161 1.00 95.69 208 HIS A CA 1
ATOM 1588 C C . HIS A 1 208 ? 19.136 -0.959 -3.945 1.00 95.69 208 HIS A C 1
ATOM 1590 O O . HIS A 1 208 ? 18.643 0.137 -3.694 1.00 95.69 208 HIS A O 1
ATOM 1596 N N . TRP A 1 209 ? 18.933 -2.029 -3.178 1.00 96.19 209 TRP A N 1
ATOM 1597 C CA . TRP A 1 209 ? 18.223 -2.032 -1.899 1.00 96.19 209 TRP A CA 1
ATOM 1598 C C . TRP A 1 209 ? 19.004 -2.895 -0.918 1.00 96.19 209 TRP A C 1
ATOM 1600 O O . TRP A 1 209 ? 19.499 -3.952 -1.304 1.00 96.19 209 TRP A O 1
ATOM 1610 N N . SER A 1 210 ? 19.054 -2.480 0.347 1.00 96.00 210 SER A N 1
ATOM 1611 C CA . SER A 1 210 ? 19.702 -3.244 1.412 1.00 96.00 210 SER A CA 1
ATOM 1612 C C . SER A 1 210 ? 18.770 -3.442 2.605 1.00 96.00 210 SER A C 1
ATOM 1614 O O . SER A 1 210 ? 17.975 -2.567 2.964 1.00 96.00 210 SER A O 1
ATOM 1616 N N . ASN A 1 211 ? 18.903 -4.576 3.287 1.00 97.69 211 ASN A N 1
ATOM 1617 C CA . ASN A 1 211 ? 18.205 -4.835 4.537 1.00 97.69 211 ASN A CA 1
ATOM 1618 C C . ASN A 1 211 ? 18.725 -3.959 5.683 1.00 97.69 211 ASN A C 1
ATOM 1620 O O . ASN A 1 211 ? 18.023 -3.799 6.681 1.00 97.69 211 ASN A O 1
ATOM 1624 N N . ASP A 1 212 ? 19.923 -3.370 5.569 1.00 96.81 212 ASP A N 1
ATOM 1625 C CA . ASP A 1 212 ? 20.368 -2.354 6.530 1.00 96.81 212 ASP A CA 1
ATOM 1626 C C . ASP A 1 212 ? 19.493 -1.107 6.464 1.00 96.81 212 ASP A C 1
ATOM 1628 O O . ASP A 1 212 ? 19.005 -0.630 7.492 1.00 96.81 212 ASP A O 1
ATOM 1632 N N . ASP A 1 213 ? 19.196 -0.640 5.254 1.00 97.31 213 ASP A N 1
ATOM 1633 C CA . ASP A 1 213 ? 18.292 0.486 5.065 1.00 97.31 213 ASP A CA 1
ATOM 1634 C C . ASP A 1 213 ? 16.859 0.138 5.487 1.00 97.31 213 ASP A C 1
ATOM 1636 O O . ASP A 1 213 ? 16.222 0.940 6.175 1.00 97.31 213 ASP A O 1
ATOM 1640 N N . VAL A 1 214 ? 16.375 -1.077 5.186 1.00 97.75 214 VAL A N 1
ATOM 1641 C CA . VAL A 1 214 ? 15.075 -1.568 5.689 1.00 97.75 214 VAL A CA 1
ATOM 1642 C C . VAL A 1 214 ? 15.023 -1.511 7.216 1.00 97.75 214 VAL A C 1
ATOM 1644 O O . VAL A 1 214 ? 14.044 -1.016 7.781 1.00 97.75 214 VAL A O 1
ATOM 1647 N N . ARG A 1 215 ? 16.068 -1.980 7.914 1.00 97.94 215 ARG A N 1
ATOM 1648 C CA . ARG A 1 215 ? 16.131 -1.951 9.386 1.00 97.94 215 ARG A CA 1
ATOM 1649 C C . ARG A 1 215 ? 16.116 -0.526 9.931 1.00 97.94 215 ARG A C 1
ATOM 1651 O O . ARG A 1 215 ? 15.390 -0.265 10.891 1.00 97.94 215 ARG A O 1
ATOM 1658 N N . ARG A 1 216 ? 16.869 0.398 9.328 1.00 96.38 216 ARG A N 1
ATOM 1659 C CA . ARG A 1 216 ? 16.899 1.814 9.740 1.00 96.38 216 ARG A CA 1
ATOM 1660 C C . ARG A 1 216 ? 15.540 2.485 9.562 1.00 96.38 216 ARG A C 1
ATOM 1662 O O . ARG A 1 216 ? 15.018 3.059 10.520 1.00 96.38 216 ARG A O 1
ATOM 1669 N N . THR A 1 217 ? 14.919 2.319 8.395 1.00 97.12 217 THR A N 1
ATOM 1670 C CA . THR A 1 217 ? 13.562 2.814 8.117 1.00 97.12 217 THR A CA 1
ATOM 1671 C C . THR A 1 217 ? 12.538 2.195 9.067 1.00 97.12 217 THR A C 1
ATOM 1673 O O . THR A 1 217 ? 11.710 2.903 9.635 1.00 97.12 217 THR A O 1
ATOM 1676 N N . SER A 1 218 ? 12.638 0.894 9.347 1.00 97.12 218 SER A N 1
ATOM 1677 C CA . SER A 1 218 ? 11.786 0.218 10.335 1.00 97.12 218 SER A CA 1
ATOM 1678 C C . SER A 1 218 ? 11.963 0.794 11.744 1.00 97.12 218 SER A C 1
ATOM 1680 O O . SER A 1 218 ? 10.990 0.945 12.483 1.00 97.12 218 SER A O 1
ATOM 1682 N N . GLY A 1 219 ? 13.192 1.156 12.121 1.00 96.06 219 GLY A N 1
ATOM 1683 C CA . GLY A 1 219 ? 13.486 1.860 13.367 1.00 96.06 219 GLY A CA 1
ATOM 1684 C C . GLY A 1 219 ? 12.811 3.232 13.441 1.00 96.06 219 GLY A C 1
ATOM 1685 O O . GLY A 1 219 ? 12.212 3.555 14.466 1.00 96.06 219 GLY A O 1
ATOM 1686 N N . ALA A 1 220 ? 12.844 4.009 12.355 1.00 94.25 220 ALA A N 1
ATOM 1687 C CA . ALA A 1 220 ? 12.124 5.281 12.254 1.00 94.25 220 ALA A CA 1
ATOM 1688 C C . ALA A 1 220 ? 10.605 5.096 12.387 1.00 94.25 220 ALA A C 1
ATOM 1690 O O . ALA A 1 220 ? 9.977 5.774 13.199 1.00 94.25 220 ALA A O 1
ATOM 1691 N N . VAL A 1 221 ? 10.023 4.124 11.676 1.00 96.12 221 VAL A N 1
ATOM 1692 C CA . VAL A 1 221 ? 8.592 3.788 11.771 1.00 96.12 221 VAL A CA 1
ATOM 1693 C C . VAL A 1 221 ? 8.195 3.450 13.211 1.00 96.12 221 VAL A C 1
ATOM 1695 O O . VAL A 1 221 ? 7.209 3.984 13.710 1.00 96.12 221 VAL A O 1
ATOM 1698 N N . ARG A 1 222 ? 8.985 2.636 13.925 1.00 95.12 222 ARG A N 1
ATOM 1699 C CA . ARG A 1 222 ? 8.720 2.292 15.336 1.00 95.12 222 ARG A CA 1
ATOM 1700 C C . ARG A 1 222 ? 8.800 3.502 16.267 1.00 95.12 222 ARG A C 1
ATOM 1702 O O . ARG A 1 222 ? 7.950 3.648 17.140 1.00 95.12 222 ARG A O 1
ATOM 1709 N N . ARG A 1 223 ? 9.787 4.389 16.076 1.00 93.56 223 ARG A N 1
ATOM 1710 C CA . ARG A 1 223 ? 9.881 5.647 16.841 1.00 93.56 223 ARG A CA 1
ATOM 1711 C C . ARG A 1 223 ? 8.654 6.526 16.617 1.00 93.56 223 ARG A C 1
ATOM 1713 O O . ARG A 1 223 ? 8.146 7.107 17.570 1.00 93.56 223 ARG A O 1
ATOM 1720 N N . ILE A 1 224 ? 8.178 6.607 15.374 1.00 91.94 224 ILE A N 1
ATOM 1721 C CA . ILE A 1 224 ? 7.000 7.400 15.015 1.00 91.94 224 ILE A CA 1
ATOM 1722 C C . ILE A 1 224 ? 5.725 6.768 15.549 1.00 91.94 224 ILE A C 1
ATOM 1724 O O . ILE A 1 224 ? 4.881 7.512 16.025 1.00 91.94 224 ILE A O 1
ATOM 1728 N N . ALA A 1 225 ? 5.572 5.444 15.516 1.00 90.62 225 ALA A N 1
ATOM 1729 C CA . ALA A 1 225 ? 4.416 4.769 16.102 1.00 90.62 225 ALA A CA 1
ATOM 1730 C C . ALA A 1 225 ? 4.269 5.090 17.603 1.00 90.62 225 ALA A C 1
ATOM 1732 O O . ALA A 1 225 ? 3.152 5.238 18.100 1.00 90.62 225 ALA A O 1
ATOM 1733 N N . GLY A 1 226 ? 5.396 5.293 18.298 1.00 81.06 226 GLY A N 1
ATOM 1734 C CA . GLY A 1 226 ? 5.454 5.412 19.752 1.00 81.06 226 GLY A CA 1
ATOM 1735 C C . GLY A 1 226 ? 5.314 4.043 20.426 1.00 81.06 226 GLY A C 1
ATOM 1736 O O . GLY A 1 226 ? 4.989 3.046 19.785 1.00 81.06 226 GLY A O 1
ATOM 1737 N N . THR A 1 227 ? 5.554 3.970 21.736 1.00 52.97 227 THR A N 1
ATOM 1738 C CA . THR A 1 227 ? 5.354 2.749 22.541 1.00 52.97 227 THR A CA 1
ATOM 1739 C C . THR A 1 227 ? 3.870 2.523 22.857 1.00 52.97 227 THR A C 1
ATOM 1741 O O . THR A 1 227 ? 3.492 2.374 24.016 1.00 52.97 227 THR A O 1
ATOM 1744 N N . GLY A 1 228 ? 3.007 2.566 21.842 1.00 45.94 228 GLY A N 1
ATOM 1745 C CA . GLY A 1 228 ? 1.597 2.221 21.989 1.00 45.94 228 GLY A CA 1
ATOM 1746 C C . GLY A 1 228 ? 1.446 0.705 22.072 1.00 45.94 228 GLY A C 1
ATOM 1747 O O . GLY A 1 228 ? 1.758 0.001 21.114 1.00 45.94 228 GLY A O 1
ATOM 1748 N N . THR A 1 229 ? 1.007 0.198 23.220 1.00 35.00 229 THR A N 1
ATOM 1749 C CA . THR A 1 229 ? 0.505 -1.174 23.368 1.00 35.00 229 THR A CA 1
ATOM 1750 C C . THR A 1 229 ? -0.773 -1.340 22.548 1.00 35.00 229 THR A C 1
ATOM 1752 O O . THR A 1 229 ? -1.685 -0.523 22.675 1.00 35.00 229 THR A O 1
ATOM 1755 N N . TRP A 1 230 ? -0.785 -2.370 21.698 1.00 36.94 230 TRP A N 1
ATOM 1756 C CA . TRP A 1 230 ? -1.928 -2.836 20.908 1.00 36.94 230 TRP A CA 1
ATOM 1757 C C . TRP A 1 230 ? -2.997 -3.484 21.779 1.00 36.94 230 TRP A C 1
ATOM 1759 O O . TRP A 1 230 ? -2.603 -4.205 22.725 1.00 36.94 230 TRP A O 1
#

Radius of gyration: 18.6 Å; Cα contacts (8 Å, |Δi|>4): 357; chains: 1; bounding box: 49×40×54 Å

pLDDT: mean 93.3, std 8.53, range [35.0, 98.44]

Sequence (230 aa):
MSNPMLPKLVRFQRPDRALPWARPDRATEAAVFGTDLAGYEAALADLDRQRDEAADRLIADAGVADRLRRLPFAAGERIVAIGESTTADRLSWFEVLRTLIARHRPDLGLELTNLAVSGASTAGTLAGLAGIRRQPADRVFILLGGNDIQRYGVDGPRLVSEAETERNLRLLRERASGDAAQWIWLTPPPVDEAAVAAFPFFGGAGLHWSNDDVRRTSGAVRRIAGTGTW

Nearest PDB structures (foldseek):
  3a3k-assembly2_B  TM=5.292E-01  e=1.050E-02  Rattus norvegicus
  5br1-assembly1_A  TM=5.074E-01  e=1.123E-01  Allorhizobium ampelinum S4
  3gbv-assembly1_B  TM=4.503E-01  e=2.629E-01  Bacteroides fragilis NCTC 9343
  2c57-assembly1_J  TM=4.555E-01  e=2.969E-01  Helicobacter pylori
  4tld-assembly1_A  TM=3.848E-01  e=8.864E-01  Synechococcus elongatus PCC 7942 = FACHB-805

Mean predicted aligned error: 4.04 Å